Protein AF-A0A812QK75-F1 (afdb_monomer)

Foldseek 3Di:
DWDWDWDFDPDPPTDTDTDTDDPVRVVVVVVVVVVVVVCLVVDPCVVVCQLQDWADPVGHCVVDPRPDPPIDHWDKDWDDADPVLVVCVVVVQFAADDPLAPADQFCDFPRHQFGALDQAAALVQLVVADDQDQPFKAKEKEQDPVLVVVLLVQLCVVCVVPPNVQNVVKDWDCVAPRITMIIHRVVSVCVQQRNPDGPHDDPRLHSNDHGHNVSNNSSSSSRRPPVDVQRWHWYQQPNPHSNHSSRITTWGFHWDQDVPHNDIHTDIHTYGHHGDMDMD

pLDDT: mean 85.32, std 14.87, range [36.59, 98.62]

Mean predicted aligned error: 10.91 Å

Radius of gyration: 26.88 Å; Cα contacts (8 Å, |Δi|>4): 519; chains: 1; bounding box: 63×37×88 Å

InterPro domains:
  IPR005165 Anthrax toxin, edema factor, central [PF03497] (71-158)

Nearest PDB structures (foldseek):
  3zqo-assembly1_A  TM=4.431E-01  e=5.267E+00  Bacillus phage SF6
  3zqm-assembly1_H  TM=4.400E-01  e=6.685E+00  Bacillus phage SF6
  3zqn-assembly1_I  TM=4.423E-01  e=6.298E+00  Bacillus phage SF6
  3zqm-assembly1_C  TM=4.432E-01  e=7.994E+00  Bacillus phage SF6

Sequence (280 aa):
MRVIGIGRDPSPSSTSYPLVLDRDTFERLVELELKQRENYASDPRKALADFWSPGSIRGPGGIEAPKSTPQTHWFAVYRPTSRDALAKMLNQTAVGKGLNVKGKSAKRNRLSGFVPFLQIHDNSDKGKIEDSPANAFVTIYYDSKQNREIALQEMRDVANSRTGQLAKAISMDDSYPDAFGARVPEILMRIVYIDKQDIQFQAGWETGRHSEPAFMDMNLHAVRDETSNPRVVLYQYDATNPMNPHGLLIAYAEEWTAPHSSKVVRTVKPVVSDFDTFTV

Organism: NCBI:txid878477

Solvent-accessible surface area (backbone atoms only — not comparable to full-atom values): 15467 Å² total; per-residue (Å²): 122,79,50,79,47,83,54,82,64,96,55,100,75,73,75,74,53,78,47,81,38,54,48,69,59,46,52,50,50,54,50,47,51,51,50,48,50,56,50,43,76,71,37,80,61,40,62,57,52,53,32,42,24,62,13,30,95,88,39,29,32,58,79,37,78,88,76,54,84,65,76,34,78,53,53,80,48,67,56,95,54,58,69,55,20,51,51,31,41,75,69,66,68,25,38,62,46,55,91,72,57,73,47,67,50,20,71,28,63,84,48,34,18,28,20,43,42,67,25,55,58,50,72,78,41,68,80,64,40,76,81,70,55,94,86,36,45,36,41,41,29,20,80,38,64,65,46,36,51,56,46,48,48,58,38,38,54,55,21,54,75,75,48,58,67,56,43,71,60,50,43,80,37,72,84,28,89,81,35,32,29,34,36,33,45,35,57,45,52,42,44,60,40,53,70,71,39,83,60,67,74,53,94,65,61,43,34,78,64,90,53,43,36,70,42,27,41,43,37,51,52,28,33,51,35,80,84,42,83,63,30,37,27,37,32,45,68,34,89,87,44,60,70,44,41,82,28,28,22,34,16,34,49,39,76,48,66,43,89,98,47,93,52,74,46,52,48,76,34,40,24,19,52,39,78,52,74,44,80,101

Secondary structure (DSSP, 8-state):
--EEEE---SSSS----EEEE-HHHHHHHHHHHHHHHHHHHH-TTHHHHHHTSSBBTTB-TTTS-S-PSSPB---EEE----HHHHHHHHTTS-EE--TT--PPPP-SGGGTTB-BS----SGGGGGGSPPPPTT-EEEEEESSHHHHHHHHHHHHHHHHHH-THHHHT-EEEEEETTEEEEEEEHHHHIIIIIISS--SPPTT---SS---HHHHHHHHHHHH-TT-SSEEEEEE--SS-TT-GGGEEEEEEEEEEPTTS-PEEEEEEEEE----EEE-

Structure (mmCIF, N/CA/C/O backbone):
data_AF-A0A812QK75-F1
#
_entry.id   AF-A0A812QK75-F1
#
loop_
_atom_site.group_PDB
_atom_site.id
_atom_site.type_symbol
_atom_site.label_atom_id
_atom_site.label_alt_id
_atom_site.label_comp_id
_atom_site.label_asym_id
_atom_site.label_entity_id
_atom_site.label_seq_id
_atom_site.pdbx_PDB_ins_code
_atom_site.Cartn_x
_atom_site.Cartn_y
_atom_site.Cartn_z
_atom_site.occupancy
_atom_site.B_iso_or_equiv
_atom_site.auth_seq_id
_atom_site.auth_comp_id
_atom_site.auth_asym_id
_atom_site.auth_atom_id
_atom_site.pdbx_PDB_model_num
ATOM 1 N N . MET A 1 1 ? 27.805 3.737 -62.076 1.00 40.88 1 MET A N 1
ATOM 2 C CA . MET A 1 1 ? 28.879 4.114 -61.130 1.00 40.88 1 MET A CA 1
ATOM 3 C C . MET A 1 1 ? 28.893 3.049 -60.039 1.00 40.88 1 MET A C 1
ATOM 5 O O . MET A 1 1 ? 27.865 2.885 -59.402 1.00 40.88 1 MET A O 1
ATOM 9 N N . ARG A 1 2 ? 29.944 2.223 -59.933 1.00 36.59 2 ARG A N 1
ATOM 10 C CA . ARG A 1 2 ? 30.037 1.139 -58.930 1.00 36.59 2 ARG A CA 1
ATOM 11 C C . ARG A 1 2 ? 30.703 1.700 -57.673 1.00 36.59 2 ARG A C 1
ATOM 13 O O . ARG A 1 2 ? 31.758 2.316 -57.800 1.00 36.59 2 ARG A O 1
ATOM 20 N N . VAL A 1 3 ? 30.090 1.518 -56.506 1.00 46.78 3 VAL A N 1
ATOM 21 C CA . VAL A 1 3 ? 30.644 1.960 -55.217 1.00 46.78 3 VAL A CA 1
ATOM 22 C C . VAL A 1 3 ? 31.295 0.747 -54.555 1.00 46.78 3 VAL A C 1
ATOM 24 O O . VAL A 1 3 ? 30.665 -0.299 -54.433 1.00 46.78 3 VAL A O 1
ATOM 27 N N . ILE A 1 4 ? 32.576 0.855 -54.195 1.00 44.72 4 ILE A N 1
ATOM 28 C CA . ILE A 1 4 ? 33.354 -0.248 -53.612 1.00 44.72 4 ILE A CA 1
ATOM 29 C C . ILE A 1 4 ? 33.438 -0.026 -52.100 1.00 44.72 4 ILE A C 1
ATOM 31 O O . ILE A 1 4 ? 34.073 0.929 -51.656 1.00 44.72 4 ILE A O 1
ATOM 35 N N . GLY A 1 5 ? 32.800 -0.903 -51.322 1.00 53.41 5 GLY A N 1
ATOM 36 C CA . GLY A 1 5 ? 32.923 -0.956 -49.862 1.00 53.41 5 GLY A CA 1
ATOM 37 C C . GLY A 1 5 ? 33.845 -2.094 -49.418 1.00 53.41 5 GLY A C 1
ATOM 38 O O . GLY A 1 5 ? 33.898 -3.144 -50.061 1.00 53.41 5 GLY A O 1
ATOM 39 N N . ILE A 1 6 ? 34.578 -1.895 -48.318 1.00 45.53 6 ILE A N 1
ATOM 40 C CA . ILE A 1 6 ? 35.492 -2.898 -47.750 1.00 45.53 6 ILE A CA 1
ATOM 41 C C . ILE A 1 6 ? 34.791 -3.589 -46.574 1.00 45.53 6 ILE A C 1
ATOM 43 O O . ILE A 1 6 ? 34.590 -2.973 -45.530 1.00 45.53 6 ILE A O 1
ATOM 47 N N . GLY A 1 7 ? 34.428 -4.864 -46.733 1.00 47.00 7 GLY A N 1
ATOM 48 C CA . GLY A 1 7 ? 33.965 -5.712 -45.630 1.00 47.00 7 GLY A CA 1
ATOM 49 C C . GLY A 1 7 ? 35.142 -6.378 -44.910 1.00 47.00 7 GLY A C 1
ATOM 50 O O . GLY A 1 7 ? 36.121 -6.760 -45.554 1.00 47.00 7 GLY A O 1
ATOM 51 N N . ARG A 1 8 ? 35.064 -6.522 -43.580 1.00 42.69 8 ARG A N 1
ATOM 52 C CA . ARG A 1 8 ? 36.011 -7.326 -42.786 1.00 42.69 8 ARG A CA 1
ATOM 53 C C . ARG A 1 8 ? 35.308 -8.554 -42.221 1.00 42.69 8 ARG A C 1
ATOM 55 O O . ARG A 1 8 ? 34.272 -8.421 -41.580 1.00 42.69 8 ARG A O 1
ATOM 62 N N . ASP A 1 9 ? 35.910 -9.715 -42.442 1.00 39.88 9 ASP A N 1
ATOM 63 C CA . ASP A 1 9 ? 35.548 -10.979 -41.799 1.00 39.88 9 ASP A CA 1
ATOM 64 C C . ASP A 1 9 ? 36.221 -11.058 -40.405 1.00 39.88 9 ASP A C 1
ATOM 66 O O . ASP A 1 9 ? 37.358 -10.587 -40.280 1.00 39.88 9 ASP A O 1
ATOM 70 N N . PRO A 1 10 ? 35.592 -11.607 -39.342 1.00 44.28 10 PRO A N 1
ATOM 71 C CA . PRO A 1 10 ? 36.161 -11.609 -37.990 1.00 44.28 10 PRO A CA 1
ATOM 72 C C . PRO A 1 10 ? 37.208 -12.716 -37.748 1.00 44.28 10 PRO A C 1
ATOM 74 O O . PRO A 1 10 ? 37.621 -12.928 -36.608 1.00 44.28 10 PRO A O 1
ATOM 77 N N . SER A 1 11 ? 37.639 -13.444 -38.782 1.00 41.06 11 SER A N 1
ATOM 78 C CA . SER A 1 11 ? 38.618 -14.531 -38.672 1.00 41.06 11 SER A CA 1
ATOM 79 C C . SER A 1 11 ? 40.076 -14.015 -38.736 1.00 41.06 11 SER A C 1
ATOM 81 O O . SER A 1 11 ? 40.348 -12.997 -39.376 1.00 41.06 11 SER A O 1
ATOM 83 N N . PRO A 1 12 ? 41.056 -14.691 -38.092 1.00 45.50 12 PRO A N 1
ATOM 84 C CA . PRO A 1 12 ? 42.433 -14.192 -37.954 1.00 45.50 12 PRO A CA 1
ATOM 85 C C . PRO A 1 12 ? 43.277 -14.243 -39.246 1.00 45.50 12 PRO A C 1
ATOM 87 O O . PRO A 1 12 ? 44.478 -13.987 -39.211 1.00 45.50 12 PRO A O 1
ATOM 90 N N . SER A 1 13 ? 42.658 -14.516 -40.398 1.00 53.62 13 SER A N 1
ATOM 91 C CA . SER A 1 13 ? 43.253 -14.435 -41.736 1.00 53.62 13 SER A CA 1
ATOM 92 C C . SER A 1 13 ? 42.434 -13.473 -42.606 1.00 53.62 13 SER A C 1
ATOM 94 O O . SER A 1 13 ? 41.663 -13.889 -43.472 1.00 53.62 13 SER A O 1
ATOM 96 N N . SER A 1 14 ? 42.550 -12.172 -42.342 1.00 44.56 14 SER A N 1
ATOM 97 C CA . SER A 1 14 ? 41.707 -11.137 -42.949 1.00 44.56 14 SER A CA 1
ATOM 98 C C . SER A 1 14 ? 42.079 -10.857 -44.411 1.00 44.56 14 SER A C 1
ATOM 100 O O . SER A 1 14 ? 42.823 -9.934 -44.737 1.00 44.56 14 SER A O 1
ATOM 102 N N . THR A 1 15 ? 41.508 -11.641 -45.323 1.00 44.62 15 THR A N 1
ATOM 103 C CA . THR A 1 15 ? 41.508 -11.317 -46.754 1.00 44.62 15 THR A CA 1
ATOM 104 C C . THR A 1 15 ? 40.316 -10.401 -47.026 1.00 44.62 15 THR A C 1
ATOM 106 O O . THR A 1 15 ? 39.166 -10.821 -46.943 1.00 44.62 15 THR A O 1
ATOM 109 N N . SER A 1 16 ? 40.569 -9.119 -47.290 1.00 46.84 16 SER A N 1
ATOM 110 C CA . SER A 1 16 ? 39.519 -8.149 -47.618 1.00 46.84 16 SER A CA 1
ATOM 111 C C . SER A 1 16 ? 39.074 -8.322 -49.069 1.00 46.84 16 SER A C 1
ATOM 113 O O . SER A 1 16 ? 39.853 -8.052 -49.985 1.00 46.84 16 SER A O 1
ATOM 115 N N . TYR A 1 17 ? 37.825 -8.738 -49.281 1.00 48.31 17 TYR A N 1
ATOM 116 C CA . TYR A 1 17 ? 37.229 -8.817 -50.613 1.00 48.31 17 TYR A CA 1
ATOM 117 C C . TYR A 1 17 ? 36.401 -7.557 -50.903 1.00 48.31 17 TYR A C 1
ATOM 119 O O . TYR A 1 17 ? 35.640 -7.112 -50.038 1.00 48.31 17 TYR A O 1
ATOM 127 N N . PRO A 1 18 ? 36.526 -6.963 -52.103 1.00 51.19 18 PRO A N 1
ATOM 128 C CA . PRO A 1 18 ? 35.694 -5.838 -52.500 1.00 51.19 18 PRO A CA 1
ATOM 129 C C . PRO A 1 18 ? 34.249 -6.313 -52.672 1.00 51.19 18 PRO A C 1
ATOM 131 O O . PRO A 1 18 ? 33.947 -7.116 -53.557 1.00 51.19 18 PRO A O 1
ATOM 134 N N . LEU A 1 19 ? 33.349 -5.803 -51.832 1.00 54.59 19 LEU A N 1
ATOM 135 C CA . LEU A 1 19 ? 31.919 -6.016 -52.004 1.00 54.59 19 LEU A CA 1
ATOM 136 C C . LEU A 1 19 ? 31.448 -5.046 -53.096 1.00 54.59 19 LEU A C 1
ATOM 138 O O . LEU A 1 19 ? 31.430 -3.829 -52.896 1.00 54.59 19 LEU A O 1
ATOM 142 N N . VAL A 1 20 ? 31.135 -5.568 -54.282 1.00 65.56 20 VAL A N 1
ATOM 143 C CA . VAL A 1 20 ? 30.641 -4.752 -55.398 1.00 65.56 20 VAL A CA 1
ATOM 144 C C . VAL A 1 20 ? 29.127 -4.669 -55.293 1.00 65.56 20 VAL A C 1
ATOM 146 O O . VAL A 1 20 ? 28.417 -5.575 -55.722 1.00 65.56 20 VAL A O 1
ATOM 149 N N . LEU A 1 21 ? 28.644 -3.572 -54.721 1.00 66.94 21 LEU A N 1
ATOM 150 C CA . LEU A 1 21 ? 27.226 -3.238 -54.709 1.00 66.94 21 LEU A CA 1
ATOM 151 C C . LEU A 1 21 ? 26.927 -2.306 -55.883 1.00 66.94 21 LEU A C 1
ATOM 153 O O . LEU A 1 21 ? 27.727 -1.427 -56.230 1.00 66.94 21 LEU A O 1
ATOM 157 N N . ASP A 1 22 ? 25.773 -2.496 -56.519 1.00 78.94 22 ASP A N 1
ATOM 158 C CA . ASP A 1 22 ? 25.251 -1.447 -57.381 1.00 78.94 22 ASP A CA 1
ATOM 159 C C . ASP A 1 22 ? 24.876 -0.219 -56.538 1.00 78.94 22 ASP A C 1
ATOM 161 O O . ASP A 1 22 ? 24.681 -0.289 -55.320 1.00 78.94 22 ASP A O 1
ATOM 165 N N . ARG A 1 23 ? 24.865 0.940 -57.197 1.00 67.19 23 ARG A N 1
ATOM 166 C CA . ARG A 1 23 ? 24.651 2.229 -56.545 1.00 67.19 23 ARG A CA 1
ATOM 167 C C . ARG A 1 23 ? 23.318 2.272 -55.801 1.00 67.19 23 ARG A C 1
ATOM 169 O O . ARG A 1 23 ? 23.291 2.761 -54.681 1.00 67.19 23 ARG A O 1
ATOM 176 N N . ASP A 1 24 ? 22.265 1.716 -56.387 1.00 69.69 24 ASP A N 1
ATOM 177 C CA . ASP A 1 24 ? 20.916 1.759 -55.824 1.00 69.69 24 ASP A CA 1
ATOM 178 C C . ASP A 1 24 ? 20.825 0.904 -54.555 1.00 69.69 24 ASP A C 1
ATOM 180 O O . ASP A 1 24 ? 20.184 1.288 -53.582 1.00 69.69 24 ASP A O 1
ATOM 184 N N . THR A 1 25 ? 21.502 -0.242 -54.533 1.00 70.50 25 THR A N 1
ATOM 185 C CA . THR A 1 25 ? 21.588 -1.132 -53.374 1.00 70.50 25 THR A CA 1
ATOM 186 C C . THR A 1 25 ? 22.454 -0.518 -52.278 1.00 70.50 25 THR A C 1
ATOM 188 O O . THR A 1 25 ? 22.080 -0.572 -51.108 1.00 70.50 25 THR A O 1
ATOM 191 N N . PHE A 1 26 ? 23.579 0.110 -52.632 1.00 71.88 26 PHE A N 1
ATOM 192 C CA . PHE A 1 26 ? 24.418 0.841 -51.680 1.00 71.88 26 PHE A CA 1
ATOM 193 C C . PHE A 1 26 ? 23.670 2.030 -51.060 1.00 71.88 26 PHE A C 1
ATOM 195 O O . PHE A 1 26 ? 23.632 2.154 -49.839 1.00 71.88 26 PHE A O 1
ATOM 202 N N . GLU A 1 27 ? 23.031 2.869 -51.878 1.00 66.62 27 GLU A N 1
ATOM 203 C CA . GLU A 1 27 ? 22.263 4.029 -51.414 1.00 66.62 27 GLU A CA 1
ATOM 204 C C . GLU A 1 27 ? 21.078 3.594 -50.543 1.00 66.62 27 GLU A C 1
ATOM 206 O O . GLU A 1 27 ? 20.875 4.172 -49.480 1.00 66.62 27 GLU A O 1
ATOM 211 N N . ARG A 1 28 ? 20.369 2.509 -50.892 1.00 68.19 28 ARG A N 1
ATOM 212 C CA . ARG A 1 28 ? 19.313 1.944 -50.032 1.00 68.19 28 ARG A CA 1
ATOM 213 C C . ARG A 1 28 ? 19.843 1.416 -48.703 1.00 68.19 28 ARG A C 1
ATOM 215 O O . ARG A 1 28 ? 19.180 1.614 -47.693 1.00 68.19 28 ARG A O 1
ATOM 222 N N . LEU A 1 29 ? 20.994 0.742 -48.682 1.00 69.00 29 LEU A N 1
ATOM 223 C CA . LEU A 1 29 ? 21.590 0.224 -47.445 1.00 69.00 29 LEU A CA 1
ATOM 224 C C . LEU A 1 29 ? 22.063 1.356 -46.529 1.00 69.00 29 LEU A C 1
ATOM 226 O O . LEU A 1 29 ? 21.776 1.327 -45.337 1.00 69.00 29 LEU A O 1
ATOM 230 N N . VAL A 1 30 ? 22.726 2.370 -47.088 1.00 70.25 30 VAL A N 1
ATOM 231 C CA . VAL A 1 30 ? 23.183 3.549 -46.339 1.00 70.25 30 VAL A CA 1
ATOM 232 C C . VAL A 1 30 ? 21.998 4.381 -45.850 1.00 70.25 30 VAL A C 1
ATOM 234 O O . VAL A 1 30 ? 21.983 4.787 -44.691 1.00 70.25 30 VAL A O 1
ATOM 237 N N . GLU A 1 31 ? 20.973 4.594 -46.680 1.00 70.25 31 GLU A N 1
ATOM 238 C CA . GLU A 1 31 ? 19.735 5.250 -46.247 1.00 70.25 31 GLU A CA 1
ATOM 239 C C . GLU A 1 31 ? 19.014 4.457 -45.161 1.00 70.25 31 GLU A C 1
ATOM 241 O O . GLU A 1 31 ? 18.477 5.057 -44.234 1.00 70.25 31 GLU A O 1
ATOM 246 N N . LEU A 1 32 ? 18.976 3.126 -45.261 1.00 68.62 32 LEU A N 1
ATOM 247 C CA . LEU A 1 32 ? 18.372 2.273 -44.243 1.00 68.62 32 LEU A CA 1
ATOM 248 C C . LEU A 1 32 ? 19.151 2.377 -42.931 1.00 68.62 32 LEU A C 1
ATOM 250 O O . LEU A 1 32 ? 18.528 2.498 -41.886 1.00 68.62 32 LEU A O 1
ATOM 254 N N . GLU A 1 33 ? 20.483 2.373 -42.973 1.00 72.38 33 GLU A N 1
ATOM 255 C CA . GLU A 1 33 ? 21.326 2.499 -41.783 1.00 72.38 33 GLU A CA 1
ATOM 256 C C . GLU A 1 33 ? 21.188 3.886 -41.135 1.00 72.38 33 GLU A C 1
ATOM 258 O O . GLU A 1 33 ? 21.049 3.992 -39.917 1.00 72.38 33 GLU A O 1
ATOM 263 N N . LEU A 1 34 ? 21.146 4.955 -41.938 1.00 70.25 34 LEU A N 1
ATOM 264 C CA . LEU A 1 34 ? 20.879 6.316 -41.467 1.00 70.25 34 LEU A CA 1
ATOM 265 C C . LEU A 1 34 ? 19.479 6.428 -40.856 1.00 70.25 34 LEU A C 1
ATOM 267 O O . LEU A 1 34 ? 19.359 6.858 -39.713 1.00 70.25 34 LEU A O 1
ATOM 271 N N . LYS A 1 35 ? 18.439 5.944 -41.548 1.00 65.12 35 LYS A N 1
ATOM 272 C CA . LYS A 1 35 ? 17.058 5.911 -41.035 1.00 65.12 35 LYS A CA 1
ATOM 273 C C . LYS A 1 35 ? 16.934 5.034 -39.792 1.00 65.12 35 LYS A C 1
ATOM 275 O O . LYS A 1 35 ? 16.176 5.364 -38.891 1.00 65.12 35 LYS A O 1
ATOM 280 N N . GLN A 1 36 ? 17.672 3.929 -39.703 1.00 67.69 36 GLN A N 1
ATOM 281 C CA . GLN A 1 36 ? 17.726 3.091 -38.505 1.00 67.69 36 GLN A CA 1
ATOM 282 C C . GLN A 1 36 ? 18.397 3.820 -37.347 1.00 67.69 36 GLN A C 1
ATOM 284 O O . GLN A 1 36 ? 17.895 3.724 -36.236 1.00 67.69 36 GLN A O 1
ATOM 289 N N . ARG A 1 37 ? 19.477 4.575 -37.580 1.00 67.19 37 ARG A N 1
ATOM 290 C CA . ARG A 1 37 ? 20.129 5.394 -36.544 1.00 67.19 37 ARG A CA 1
ATOM 291 C C . ARG A 1 37 ? 19.256 6.560 -36.093 1.00 67.19 37 ARG A C 1
ATOM 293 O O . ARG A 1 37 ? 19.180 6.810 -34.895 1.00 67.19 37 ARG A O 1
ATOM 300 N N . GLU A 1 38 ? 18.580 7.236 -37.017 1.00 67.38 38 GLU A N 1
ATOM 301 C CA . GLU A 1 38 ? 17.606 8.294 -36.717 1.00 67.38 38 GLU A CA 1
ATOM 302 C C . GLU A 1 38 ? 16.423 7.735 -35.918 1.00 67.38 38 GLU A C 1
ATOM 304 O O . GLU A 1 38 ? 16.104 8.246 -34.843 1.00 67.38 38 GLU A O 1
ATOM 309 N N . ASN A 1 39 ? 15.843 6.620 -36.375 1.00 61.94 39 ASN A N 1
ATOM 310 C CA . ASN A 1 39 ? 14.776 5.925 -35.659 1.00 61.94 39 ASN A CA 1
ATOM 311 C C . ASN A 1 39 ? 15.250 5.469 -34.278 1.00 61.94 39 ASN A C 1
ATOM 313 O O . ASN A 1 39 ? 14.555 5.714 -33.297 1.00 61.94 39 ASN A O 1
ATOM 317 N N . TYR A 1 40 ? 16.444 4.877 -34.178 1.00 64.19 40 TYR A N 1
ATOM 318 C CA . TYR A 1 40 ? 17.031 4.432 -32.916 1.00 64.19 40 TYR A CA 1
ATOM 319 C C . TYR A 1 40 ? 17.242 5.605 -31.956 1.00 64.19 40 TYR A C 1
ATOM 321 O O . TYR A 1 40 ? 16.878 5.502 -30.792 1.00 64.19 40 TYR A O 1
ATOM 329 N N . ALA A 1 41 ? 17.746 6.748 -32.431 1.00 64.94 41 ALA A N 1
ATOM 330 C CA . ALA A 1 41 ? 17.931 7.948 -31.613 1.00 64.94 41 ALA A CA 1
ATOM 331 C C . ALA A 1 41 ? 16.615 8.493 -31.026 1.00 64.94 41 ALA A C 1
ATOM 333 O O . ALA A 1 41 ? 16.635 9.090 -29.951 1.00 64.94 41 ALA A O 1
ATOM 334 N N . SER A 1 42 ? 15.490 8.262 -31.707 1.00 65.62 42 SER A N 1
ATOM 335 C CA . SER A 1 42 ? 14.146 8.646 -31.254 1.00 65.62 42 SER A CA 1
ATOM 336 C C . SER A 1 42 ? 13.387 7.547 -30.494 1.00 65.62 42 SER A C 1
ATOM 338 O O . SER A 1 42 ? 12.308 7.802 -29.959 1.00 65.62 42 SER A O 1
ATOM 340 N N . ASP A 1 43 ? 13.922 6.324 -30.442 1.00 69.06 43 ASP A N 1
ATOM 341 C CA . ASP A 1 43 ? 13.235 5.170 -29.868 1.00 69.06 43 ASP A CA 1
ATOM 342 C C . ASP A 1 43 ? 13.381 5.156 -28.336 1.00 69.06 43 ASP A C 1
ATOM 344 O O . ASP A 1 43 ? 14.501 5.062 -27.831 1.00 69.06 43 ASP A O 1
ATOM 348 N N . PRO A 1 44 ? 12.289 5.167 -27.551 1.00 63.91 44 PRO A N 1
ATOM 349 C CA . PRO A 1 44 ? 12.377 5.073 -26.092 1.00 63.91 44 PRO A CA 1
ATOM 350 C C . PRO A 1 44 ? 13.041 3.771 -25.605 1.00 63.91 44 PRO A C 1
ATOM 352 O O . PRO A 1 44 ? 13.582 3.728 -24.500 1.00 63.91 44 PRO A O 1
ATOM 355 N N . ARG A 1 45 ? 13.065 2.712 -26.428 1.00 69.25 45 ARG A N 1
ATOM 356 C CA . ARG A 1 45 ? 13.771 1.453 -26.138 1.00 69.25 45 ARG A CA 1
ATOM 357 C C . ARG A 1 45 ? 15.289 1.597 -26.215 1.00 69.25 45 ARG A C 1
ATOM 359 O O . ARG A 1 45 ? 15.983 0.747 -25.665 1.00 69.25 45 ARG A O 1
ATOM 366 N N . LYS A 1 46 ? 15.809 2.669 -26.826 1.00 76.06 46 LYS A N 1
ATOM 367 C CA . LYS A 1 46 ? 17.246 2.969 -26.862 1.00 76.06 46 LYS A CA 1
ATOM 368 C C . LYS A 1 46 ? 17.836 3.056 -25.462 1.00 76.06 46 LYS A C 1
ATOM 370 O O . LYS A 1 46 ? 18.902 2.512 -25.240 1.00 76.06 46 LYS A O 1
ATOM 375 N N . ALA A 1 47 ? 17.135 3.662 -24.502 1.00 73.69 47 ALA A N 1
ATOM 376 C CA . ALA A 1 47 ? 17.631 3.746 -23.128 1.00 73.69 47 ALA A CA 1
ATOM 377 C C . ALA A 1 47 ? 17.847 2.355 -22.502 1.00 73.69 47 ALA A C 1
ATOM 379 O O . ALA A 1 47 ? 18.850 2.129 -21.832 1.00 73.69 47 ALA A O 1
ATOM 380 N N . LEU A 1 48 ? 16.940 1.408 -22.769 1.00 77.12 48 LEU A N 1
ATOM 381 C CA . LEU A 1 48 ? 17.081 0.020 -22.324 1.00 77.12 48 LEU A CA 1
ATOM 382 C C . LEU A 1 48 ? 18.201 -0.699 -23.082 1.00 77.12 48 LEU A C 1
ATOM 384 O O . LEU A 1 48 ? 19.021 -1.369 -22.465 1.00 77.12 48 LEU A O 1
ATOM 388 N N . ALA A 1 49 ? 18.258 -0.552 -24.406 1.00 79.06 49 ALA A N 1
ATOM 389 C CA . ALA A 1 49 ? 19.285 -1.179 -25.234 1.00 79.06 49 ALA A CA 1
ATOM 390 C C . ALA A 1 49 ? 20.698 -0.666 -24.903 1.00 79.06 49 ALA A C 1
ATOM 392 O O . ALA A 1 49 ? 21.634 -1.455 -24.814 1.00 79.06 49 ALA A O 1
ATOM 393 N N . ASP A 1 50 ? 20.843 0.634 -24.647 1.00 81.75 50 ASP A N 1
ATOM 394 C CA . ASP A 1 50 ? 22.093 1.251 -24.214 1.00 81.75 50 ASP A CA 1
ATOM 395 C C . ASP A 1 50 ? 22.467 0.798 -22.795 1.00 81.75 50 ASP A C 1
ATOM 397 O O . ASP A 1 50 ? 23.638 0.520 -22.531 1.00 81.75 50 ASP A O 1
ATOM 401 N N . PHE A 1 51 ? 21.489 0.662 -21.890 1.00 84.31 51 PHE A N 1
ATOM 402 C CA . PHE A 1 51 ? 21.732 0.130 -20.548 1.00 84.31 51 PHE A CA 1
ATOM 403 C C . PHE A 1 51 ? 22.252 -1.312 -20.596 1.00 84.31 51 PHE A C 1
ATOM 405 O O . PHE A 1 51 ? 23.212 -1.634 -19.901 1.00 84.31 51 PHE A O 1
ATOM 412 N N . TRP A 1 52 ? 21.670 -2.156 -21.455 1.00 85.75 52 TRP A N 1
ATOM 413 C CA . TRP A 1 52 ? 22.077 -3.551 -21.675 1.00 85.75 52 TRP A CA 1
ATOM 414 C C . TRP A 1 52 ? 23.188 -3.720 -22.722 1.00 85.75 52 TRP A C 1
ATOM 416 O O . TRP A 1 52 ? 23.432 -4.830 -23.196 1.00 85.75 52 TRP A O 1
ATOM 426 N N . SER A 1 53 ? 23.873 -2.635 -23.092 1.00 86.06 53 SER A N 1
ATOM 427 C CA . SER A 1 53 ? 24.989 -2.689 -24.035 1.00 86.06 53 SER A CA 1
ATOM 428 C C . SER A 1 53 ? 26.133 -3.574 -23.512 1.00 86.06 53 SER A C 1
ATOM 430 O O . SER A 1 53 ? 26.217 -3.838 -22.306 1.00 86.06 53 SER A O 1
ATOM 432 N N . PRO A 1 54 ? 27.024 -4.066 -24.397 1.00 88.50 54 PRO A N 1
ATOM 433 C CA . PRO A 1 54 ? 28.144 -4.900 -23.984 1.00 88.50 54 PRO A CA 1
ATOM 434 C C . PRO A 1 54 ? 28.954 -4.264 -22.848 1.00 88.50 54 PRO A C 1
ATOM 436 O O . PRO A 1 54 ? 29.368 -3.108 -22.940 1.00 88.50 54 PRO A O 1
ATOM 439 N N . GLY A 1 55 ? 29.177 -5.038 -21.791 1.00 87.00 55 GLY A N 1
ATOM 440 C CA . GLY A 1 55 ? 29.820 -4.594 -20.559 1.00 87.00 55 GLY A CA 1
ATOM 441 C C . GLY A 1 55 ? 30.944 -5.536 -20.148 1.00 87.00 55 GLY A C 1
ATOM 442 O O . GLY A 1 55 ? 31.723 -5.991 -20.986 1.00 87.00 55 GLY A O 1
ATOM 443 N N . SER A 1 56 ? 31.015 -5.866 -18.862 1.00 85.31 56 SER A N 1
ATOM 444 C CA . SER A 1 56 ? 32.049 -6.720 -18.270 1.00 85.31 56 SER A CA 1
ATOM 445 C C . SER A 1 56 ? 31.454 -7.847 -17.425 1.00 85.31 56 SER A C 1
ATOM 447 O O . SER A 1 56 ? 30.245 -7.919 -17.231 1.00 85.31 56 SER A O 1
ATOM 449 N N . ILE A 1 57 ? 32.304 -8.709 -16.862 1.00 82.38 57 ILE A N 1
ATOM 450 C CA . ILE A 1 57 ? 31.889 -9.765 -15.919 1.00 82.38 57 ILE A CA 1
ATOM 451 C C . ILE A 1 57 ? 31.072 -9.252 -14.716 1.00 82.38 57 ILE A C 1
ATOM 453 O O . ILE A 1 57 ? 30.479 -10.050 -13.999 1.00 82.38 57 ILE A O 1
ATOM 457 N N . ARG A 1 58 ? 31.073 -7.941 -14.458 1.00 79.88 58 ARG A N 1
ATOM 458 C CA . ARG A 1 58 ? 30.348 -7.307 -13.352 1.00 79.88 58 ARG A CA 1
ATOM 459 C C . ARG A 1 58 ? 28.991 -6.728 -13.759 1.00 79.88 58 ARG A C 1
ATOM 461 O O . ARG A 1 58 ? 28.202 -6.411 -12.874 1.00 79.88 58 ARG A O 1
ATOM 468 N N . GLY A 1 59 ? 28.706 -6.583 -15.054 1.00 81.69 59 GLY A N 1
ATOM 469 C CA . GLY A 1 59 ? 27.429 -6.045 -15.521 1.00 81.69 59 GLY A CA 1
ATOM 470 C C . GLY A 1 59 ? 27.460 -5.483 -16.945 1.00 81.69 59 GLY A C 1
ATOM 471 O O . GLY A 1 59 ? 28.529 -5.374 -17.551 1.00 81.69 59 GLY A O 1
ATOM 472 N N . PRO A 1 60 ? 26.289 -5.102 -17.483 1.00 86.88 60 PRO A N 1
ATOM 473 C CA . PRO A 1 60 ? 26.176 -4.446 -18.781 1.00 86.88 60 PRO A CA 1
ATOM 474 C C . PRO A 1 60 ? 26.727 -3.008 -18.746 1.00 86.88 60 PRO A C 1
ATOM 476 O O . PRO A 1 60 ? 26.957 -2.433 -17.678 1.00 86.88 60 PRO A O 1
ATOM 479 N N . GLY A 1 61 ? 26.902 -2.399 -19.921 1.00 82.94 61 GLY A N 1
ATOM 480 C CA . GLY A 1 61 ? 27.513 -1.072 -20.076 1.00 82.94 61 GLY A CA 1
ATOM 481 C C . GLY A 1 61 ? 26.768 0.083 -19.389 1.00 82.94 61 GLY A C 1
ATOM 482 O O . GLY A 1 61 ? 27.365 1.118 -19.110 1.00 82.94 61 GLY A O 1
ATOM 483 N N . GLY A 1 62 ? 25.482 -0.077 -19.063 1.00 80.56 62 GLY A N 1
ATOM 484 C CA . GLY A 1 62 ? 24.723 0.894 -18.267 1.00 80.56 62 GLY A CA 1
ATOM 485 C C . GLY A 1 62 ? 25.067 0.910 -16.774 1.00 80.56 62 GLY A C 1
ATOM 486 O O . GLY A 1 62 ? 24.756 1.888 -16.097 1.00 80.56 62 GLY A O 1
ATOM 487 N N . ILE A 1 63 ? 25.697 -0.152 -16.259 1.00 77.38 63 ILE A N 1
ATOM 488 C CA . ILE A 1 63 ? 26.142 -0.260 -14.859 1.00 77.38 63 ILE A CA 1
ATOM 489 C C . ILE A 1 63 ? 27.631 0.087 -14.734 1.00 77.38 63 ILE A C 1
ATOM 491 O O . ILE A 1 63 ? 28.035 0.718 -13.757 1.00 77.38 63 ILE A O 1
ATOM 495 N N . GLU A 1 64 ? 28.450 -0.281 -15.725 1.00 68.69 64 GLU A N 1
ATOM 496 C CA . GLU A 1 64 ? 29.896 -0.044 -15.713 1.00 68.69 64 GLU A CA 1
ATOM 497 C C . GLU A 1 64 ? 30.405 0.709 -16.946 1.00 68.69 64 GLU A C 1
ATOM 499 O O . GLU A 1 64 ? 30.012 0.439 -18.076 1.00 68.69 64 GLU A O 1
ATOM 504 N N . ALA A 1 65 ? 31.386 1.596 -16.748 1.00 59.59 65 ALA A N 1
ATOM 505 C CA . ALA A 1 65 ? 32.118 2.199 -17.859 1.00 59.59 65 ALA A CA 1
ATOM 506 C C . ALA A 1 65 ? 32.924 1.125 -18.638 1.00 59.59 65 ALA A C 1
ATOM 508 O O . ALA A 1 65 ? 33.518 0.243 -18.016 1.00 59.59 65 ALA A O 1
ATOM 509 N N . PRO A 1 66 ? 33.030 1.219 -19.980 1.00 55.66 66 PRO A N 1
ATOM 510 C CA . PRO A 1 66 ? 33.397 0.116 -20.886 1.00 55.66 66 PRO A CA 1
ATOM 511 C C . PRO A 1 66 ? 34.905 -0.214 -20.924 1.00 55.66 66 PRO A C 1
ATOM 513 O O . PRO A 1 66 ? 35.510 -0.274 -21.993 1.00 55.66 66 PRO A O 1
ATOM 516 N N . LYS A 1 67 ? 35.564 -0.365 -19.769 1.00 58.66 67 LYS A N 1
ATOM 517 C CA . LYS A 1 67 ? 37.036 -0.428 -19.689 1.00 58.66 67 LYS A CA 1
ATOM 518 C C . LYS A 1 67 ? 37.634 -1.740 -19.183 1.00 58.66 67 LYS A C 1
ATOM 520 O O . LYS A 1 67 ? 38.857 -1.842 -19.159 1.00 58.66 67 LYS A O 1
ATOM 525 N N . SER A 1 68 ? 36.843 -2.741 -18.807 1.00 59.62 68 SER A N 1
ATOM 526 C CA . SER A 1 68 ? 37.376 -4.042 -18.384 1.00 59.62 68 SER A CA 1
ATOM 527 C C . SER A 1 68 ? 37.270 -5.077 -19.504 1.00 59.62 68 SER A C 1
ATOM 529 O O . SER A 1 68 ? 36.193 -5.430 -19.973 1.00 59.62 68 SER A O 1
ATOM 531 N N . THR A 1 69 ? 38.423 -5.581 -19.939 1.00 68.25 69 THR A N 1
ATOM 532 C CA . THR A 1 69 ? 38.521 -6.844 -20.671 1.00 68.25 69 THR A CA 1
ATOM 533 C C . THR A 1 69 ? 38.361 -8.008 -19.680 1.00 68.25 69 THR A C 1
ATOM 535 O O . THR A 1 69 ? 38.873 -7.910 -18.562 1.00 68.25 69 THR A O 1
ATOM 538 N N . PRO A 1 70 ? 37.700 -9.126 -20.039 1.00 75.81 70 PRO A N 1
ATOM 539 C CA . PRO A 1 70 ? 36.986 -9.418 -21.286 1.00 75.81 70 PRO A CA 1
ATOM 540 C C . PRO A 1 70 ? 35.582 -8.789 -21.354 1.00 75.81 70 PRO A C 1
ATOM 542 O O . PRO A 1 70 ? 34.878 -8.681 -20.350 1.00 75.81 70 PRO A O 1
ATOM 545 N N . GLN A 1 71 ? 35.178 -8.416 -22.572 1.00 84.62 71 GLN A N 1
ATOM 546 C CA . GLN A 1 71 ? 33.849 -7.881 -22.869 1.00 84.62 71 GLN A CA 1
ATOM 547 C C . GLN A 1 71 ? 32.788 -8.981 -22.747 1.00 84.62 71 GLN A C 1
ATOM 549 O O . GLN A 1 71 ? 32.992 -10.106 -23.203 1.00 84.62 71 GLN A O 1
ATOM 554 N N . THR A 1 72 ? 31.648 -8.645 -22.156 1.00 85.12 72 THR A N 1
ATOM 555 C CA . THR A 1 72 ? 30.487 -9.536 -22.037 1.00 85.12 72 THR A CA 1
ATOM 556 C C . THR A 1 72 ? 29.301 -8.967 -22.807 1.00 85.12 72 THR A C 1
ATOM 558 O O . THR A 1 72 ? 29.144 -7.749 -22.921 1.00 85.12 72 THR A O 1
ATOM 561 N N . HIS A 1 73 ? 28.465 -9.852 -23.343 1.00 86.31 73 HIS A N 1
ATOM 562 C CA . HIS A 1 73 ? 27.216 -9.495 -24.007 1.00 86.31 73 HIS A CA 1
ATOM 563 C C . HIS A 1 73 ? 26.051 -9.867 -23.104 1.00 86.31 73 HIS A C 1
ATOM 565 O O . HIS A 1 73 ? 26.065 -10.929 -22.489 1.00 86.31 73 HIS A O 1
ATOM 571 N N . TRP A 1 74 ? 25.052 -8.996 -23.056 1.00 84.25 74 TRP A N 1
ATOM 572 C CA . TRP A 1 74 ? 23.897 -9.147 -22.188 1.00 84.25 74 TRP A CA 1
ATOM 573 C C . TRP A 1 74 ? 22.638 -9.136 -23.036 1.00 84.25 74 TRP A C 1
ATOM 575 O O . TRP A 1 74 ? 22.534 -8.385 -24.007 1.00 84.25 74 TRP A O 1
ATOM 585 N N . PHE A 1 75 ? 21.666 -9.951 -22.653 1.00 80.50 75 PHE A N 1
ATOM 586 C CA . PHE A 1 75 ? 20.300 -9.794 -23.117 1.00 80.50 75 PHE A CA 1
ATOM 587 C C . PHE A 1 75 ? 19.368 -9.790 -21.911 1.00 80.50 75 PHE A C 1
ATOM 589 O O . PHE A 1 75 ? 19.604 -10.459 -20.906 1.00 80.50 75 PHE A O 1
ATOM 596 N N . ALA A 1 76 ? 18.317 -8.985 -22.004 1.00 80.25 76 ALA A N 1
ATOM 597 C CA . ALA A 1 76 ? 17.347 -8.821 -20.938 1.00 80.25 76 ALA A CA 1
ATOM 598 C C . ALA A 1 76 ? 16.016 -9.436 -21.357 1.00 80.25 76 ALA A C 1
ATOM 600 O O . ALA A 1 76 ? 15.499 -9.158 -22.443 1.00 80.25 76 ALA A O 1
ATOM 601 N N . VAL A 1 77 ? 15.451 -10.258 -20.477 1.00 81.00 77 VAL A N 1
ATOM 602 C CA . VAL A 1 77 ? 14.117 -10.831 -20.647 1.00 81.00 77 VAL A CA 1
ATOM 603 C C . VAL A 1 77 ? 13.198 -10.226 -19.602 1.00 81.00 77 VAL A C 1
ATOM 605 O O . VAL A 1 77 ? 13.483 -10.266 -18.409 1.00 81.00 77 VAL A O 1
ATOM 608 N N . TYR A 1 78 ? 12.070 -9.690 -20.049 1.00 81.38 78 TYR A N 1
ATOM 609 C CA . TYR A 1 78 ? 11.080 -9.073 -19.176 1.00 81.38 78 TYR A CA 1
ATOM 610 C C . TYR A 1 78 ? 9.861 -9.977 -19.040 1.00 81.38 78 TYR A C 1
ATOM 612 O O . TYR A 1 78 ? 9.375 -10.529 -20.034 1.00 81.38 78 TYR A O 1
ATOM 620 N N . ARG A 1 79 ? 9.338 -10.125 -17.818 1.00 82.25 79 ARG A N 1
ATOM 621 C CA . ARG A 1 79 ? 8.055 -10.816 -17.629 1.00 82.25 79 ARG A CA 1
ATOM 622 C C . ARG A 1 79 ? 6.904 -9.979 -18.192 1.00 82.25 79 ARG A C 1
ATOM 624 O O . ARG A 1 79 ? 6.983 -8.752 -18.203 1.00 82.25 79 ARG A O 1
ATOM 631 N N . PRO A 1 80 ? 5.802 -10.616 -18.623 1.00 84.62 80 PRO A N 1
ATOM 632 C CA . PRO A 1 80 ? 4.596 -9.883 -18.973 1.00 84.62 80 PRO A CA 1
ATOM 633 C C . PRO A 1 80 ? 4.071 -9.074 -17.779 1.00 84.62 80 PRO A C 1
ATOM 635 O O . PRO A 1 80 ? 3.703 -9.641 -16.749 1.00 84.62 80 PRO A O 1
ATOM 638 N N . THR A 1 81 ? 3.967 -7.758 -17.955 1.00 87.12 81 THR A N 1
ATOM 639 C CA . THR A 1 81 ? 3.368 -6.831 -16.984 1.00 87.12 81 THR A CA 1
ATOM 640 C C . THR A 1 81 ? 2.102 -6.224 -17.579 1.00 87.12 81 THR A C 1
ATOM 642 O O . THR A 1 81 ? 2.036 -5.912 -18.769 1.00 87.12 81 THR A O 1
ATOM 645 N N . SER A 1 82 ? 1.057 -6.075 -16.763 1.00 89.38 82 SER A N 1
ATOM 646 C CA . SER A 1 82 ? -0.218 -5.521 -17.235 1.00 89.38 82 SER A CA 1
ATOM 647 C C . SER A 1 82 ? -0.063 -4.078 -17.730 1.00 89.38 82 SER A C 1
ATOM 649 O O . SER A 1 82 ? 0.688 -3.295 -17.144 1.00 89.38 82 SER A O 1
ATOM 651 N N . ARG A 1 83 ? -0.839 -3.702 -18.755 1.00 90.25 83 ARG A N 1
ATOM 652 C CA . ARG A 1 83 ? -0.879 -2.325 -19.278 1.00 90.25 83 ARG A CA 1
ATOM 653 C C . ARG A 1 83 ? -1.231 -1.306 -18.194 1.00 90.25 83 ARG A C 1
ATOM 655 O O . ARG A 1 83 ? -0.641 -0.234 -18.168 1.00 90.25 83 ARG A O 1
ATOM 662 N N . ASP A 1 84 ? -2.131 -1.663 -17.280 1.00 92.81 84 ASP A N 1
ATOM 663 C CA . ASP A 1 84 ? -2.558 -0.779 -16.194 1.00 92.81 84 ASP A CA 1
ATOM 664 C C . ASP A 1 84 ? -1.448 -0.533 -15.170 1.00 92.81 84 ASP A C 1
ATOM 666 O O . ASP A 1 84 ? -1.296 0.593 -14.703 1.00 92.81 84 ASP A O 1
ATOM 670 N N . ALA A 1 85 ? -0.654 -1.557 -14.836 1.00 92.56 85 ALA A N 1
ATOM 671 C CA . ALA A 1 85 ? 0.518 -1.391 -13.976 1.00 92.56 85 ALA A CA 1
ATOM 672 C C . ALA A 1 85 ? 1.582 -0.514 -14.655 1.00 92.56 85 ALA A C 1
ATOM 674 O O . ALA A 1 85 ? 2.077 0.425 -14.037 1.00 92.56 85 ALA A O 1
ATOM 675 N N . LEU A 1 86 ? 1.871 -0.761 -15.941 1.00 89.62 86 LEU A N 1
ATOM 676 C CA . LEU A 1 86 ? 2.805 0.060 -16.720 1.00 89.62 86 LEU A CA 1
ATOM 677 C C . LEU A 1 86 ? 2.356 1.524 -16.775 1.00 89.62 86 LEU A C 1
ATOM 679 O O . LEU A 1 86 ? 3.148 2.412 -16.482 1.00 89.62 86 LEU A O 1
ATOM 683 N N . ALA A 1 87 ? 1.083 1.784 -17.081 1.00 89.88 87 ALA A N 1
ATOM 684 C CA . ALA A 1 87 ? 0.539 3.139 -17.120 1.00 89.88 87 ALA A CA 1
ATOM 685 C C . ALA A 1 87 ? 0.660 3.848 -15.762 1.00 89.88 87 ALA A C 1
ATOM 687 O O . ALA A 1 87 ? 1.044 5.013 -15.709 1.00 89.88 87 ALA A O 1
ATOM 688 N N . LYS A 1 88 ? 0.390 3.144 -14.656 1.00 93.25 88 LYS A N 1
ATOM 689 C CA . LYS A 1 88 ? 0.519 3.701 -13.301 1.00 93.25 88 LYS A CA 1
ATOM 690 C C . LYS A 1 88 ? 1.965 4.027 -12.923 1.00 93.25 88 LYS A C 1
ATOM 692 O O . LYS A 1 88 ? 2.191 5.048 -12.276 1.00 93.25 88 LYS A O 1
ATOM 697 N N . MET A 1 89 ? 2.926 3.196 -13.330 1.00 90.31 89 MET A N 1
ATOM 698 C CA . MET A 1 89 ? 4.352 3.472 -13.122 1.00 90.31 89 MET A CA 1
ATOM 699 C C . MET A 1 89 ? 4.828 4.647 -13.983 1.00 90.31 89 MET A C 1
ATOM 701 O O . MET A 1 89 ? 5.476 5.554 -13.468 1.00 90.31 89 MET A O 1
ATOM 705 N N . LEU A 1 90 ? 4.447 4.688 -15.266 1.00 86.62 90 LEU A N 1
ATOM 706 C CA . LEU A 1 90 ? 4.800 5.782 -16.182 1.00 86.62 90 LEU A CA 1
AT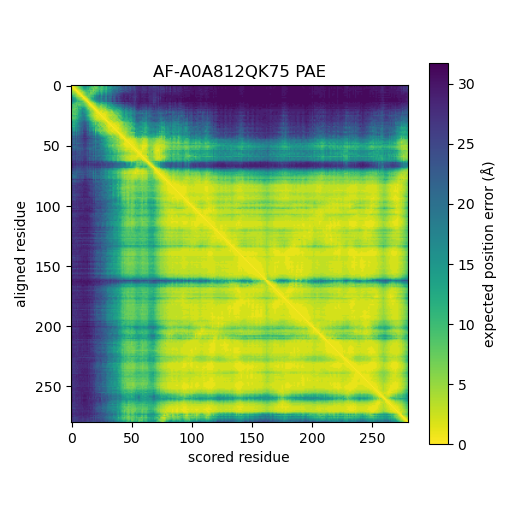OM 707 C C . LEU A 1 90 ? 4.222 7.131 -15.731 1.00 86.62 90 LEU A C 1
ATOM 709 O O . LEU A 1 90 ? 4.908 8.146 -15.801 1.00 86.62 90 LEU A O 1
ATOM 713 N N . ASN A 1 91 ? 2.995 7.131 -15.204 1.00 88.50 91 ASN A N 1
ATOM 714 C CA . ASN A 1 91 ? 2.351 8.323 -14.644 1.00 88.50 91 ASN A CA 1
ATOM 715 C C . ASN A 1 91 ? 2.817 8.648 -13.215 1.00 88.50 91 ASN A C 1
ATOM 717 O O . ASN A 1 91 ? 2.319 9.595 -12.613 1.00 88.50 91 ASN A O 1
ATOM 721 N N . GLN A 1 92 ? 3.735 7.855 -12.651 1.00 89.19 92 GLN A N 1
ATOM 722 C CA . GLN A 1 92 ? 4.269 7.998 -11.294 1.00 89.19 92 GLN A CA 1
ATOM 723 C C . GLN A 1 92 ? 3.220 7.955 -10.172 1.00 89.19 92 GLN A C 1
ATOM 725 O O . GLN A 1 92 ? 3.511 8.367 -9.045 1.00 89.19 92 GLN A O 1
ATOM 730 N N . THR A 1 93 ? 2.032 7.414 -10.453 1.00 92.62 93 THR A N 1
ATOM 731 C CA . THR A 1 93 ? 0.944 7.222 -9.480 1.00 92.62 93 THR A CA 1
ATOM 732 C C . THR A 1 93 ? 1.123 5.954 -8.643 1.00 92.62 93 THR A C 1
ATOM 734 O O . THR A 1 93 ? 0.394 5.743 -7.679 1.00 92.62 93 THR A O 1
ATOM 737 N N . ALA A 1 94 ? 2.045 5.076 -9.041 1.00 94.62 94 ALA A N 1
ATOM 738 C CA . ALA A 1 94 ? 2.372 3.835 -8.353 1.00 94.62 94 ALA A CA 1
ATOM 739 C C . ALA A 1 94 ? 3.819 3.417 -8.631 1.00 94.62 94 ALA A C 1
ATOM 741 O O . ALA A 1 94 ? 4.444 3.925 -9.564 1.00 94.62 94 ALA A O 1
ATOM 742 N N . VAL A 1 95 ? 4.311 2.449 -7.865 1.00 93.44 95 VAL A N 1
ATOM 743 C CA . VAL A 1 95 ? 5.659 1.875 -8.001 1.00 93.44 95 VAL A CA 1
ATOM 744 C C . VAL A 1 95 ? 5.599 0.354 -8.131 1.00 93.44 95 VAL A C 1
ATOM 746 O O . VAL A 1 95 ? 4.643 -0.280 -7.679 1.00 93.44 95 VAL A O 1
ATOM 749 N N . GLY A 1 96 ? 6.591 -0.242 -8.793 1.00 91.94 96 GLY A N 1
ATOM 750 C CA . GLY A 1 96 ? 6.684 -1.697 -8.937 1.00 91.94 96 GLY A CA 1
ATOM 751 C C . GLY A 1 96 ? 6.907 -2.377 -7.587 1.00 91.94 96 GLY A C 1
ATOM 752 O O . GLY A 1 96 ? 7.598 -1.840 -6.722 1.00 91.94 96 GLY A O 1
ATOM 753 N N . LYS A 1 97 ? 6.304 -3.551 -7.378 1.00 91.12 97 LYS A N 1
ATOM 754 C CA . LYS A 1 97 ? 6.547 -4.340 -6.163 1.00 91.12 97 LYS A CA 1
ATOM 755 C C . LYS A 1 97 ? 7.986 -4.854 -6.129 1.00 91.12 97 LYS A C 1
ATOM 757 O O . LYS A 1 97 ? 8.450 -5.461 -7.080 1.00 91.12 97 LYS A O 1
ATOM 762 N N . GLY A 1 98 ? 8.649 -4.686 -4.997 1.00 88.38 98 GLY A N 1
ATOM 763 C CA . GLY A 1 98 ? 9.900 -5.356 -4.670 1.00 88.38 98 GLY A CA 1
ATOM 764 C C . GLY A 1 98 ? 9.686 -6.753 -4.083 1.00 88.38 98 GLY A C 1
ATOM 765 O O . GLY A 1 98 ? 8.566 -7.252 -3.929 1.00 88.38 98 GLY A O 1
ATOM 766 N N . LEU A 1 99 ? 10.789 -7.397 -3.696 1.00 88.50 99 LEU A N 1
ATOM 767 C CA . LEU A 1 99 ? 10.772 -8.759 -3.151 1.00 88.50 99 LEU A CA 1
ATOM 768 C C . LEU A 1 99 ? 10.065 -8.874 -1.792 1.00 88.50 99 LEU A C 1
ATOM 770 O O . LEU A 1 99 ? 9.622 -9.973 -1.454 1.00 88.50 99 LEU A O 1
ATOM 774 N N . ASN A 1 100 ? 9.941 -7.780 -1.042 1.00 91.38 100 ASN A N 1
ATOM 775 C CA . ASN A 1 100 ? 9.271 -7.705 0.260 1.00 91.38 100 ASN A CA 1
ATOM 776 C C . ASN A 1 100 ? 7.732 -7.713 0.171 1.00 91.38 100 ASN A C 1
ATOM 778 O O . ASN A 1 100 ? 7.073 -7.883 1.191 1.00 91.38 100 ASN A O 1
ATOM 782 N N . VAL A 1 101 ? 7.142 -7.589 -1.025 1.00 93.00 101 VAL A N 1
ATOM 783 C CA . VAL A 1 101 ? 5.685 -7.649 -1.226 1.00 93.00 101 VAL A CA 1
ATOM 784 C C . VAL A 1 101 ? 5.316 -8.900 -2.022 1.00 93.00 101 VAL A C 1
ATOM 786 O O . VAL A 1 101 ? 5.668 -9.050 -3.193 1.00 93.00 101 VAL A O 1
ATOM 789 N N . LYS A 1 102 ? 4.576 -9.821 -1.392 1.00 88.38 102 LYS A N 1
ATOM 790 C CA . LYS A 1 102 ? 4.162 -11.100 -2.008 1.00 88.38 102 LYS A CA 1
ATOM 791 C C . LYS A 1 102 ? 2.690 -11.152 -2.433 1.00 88.38 102 LYS A C 1
ATOM 793 O O . LYS A 1 102 ? 2.280 -12.118 -3.079 1.00 88.38 102 LYS A O 1
ATOM 798 N N . GLY A 1 103 ? 1.914 -10.109 -2.136 1.00 88.88 103 GLY A N 1
ATOM 799 C CA . GLY A 1 103 ? 0.509 -10.000 -2.516 1.00 88.88 103 GLY A CA 1
ATOM 800 C C . GLY A 1 103 ? 0.268 -10.084 -4.029 1.00 88.88 103 GLY A C 1
ATOM 801 O O . GLY A 1 103 ? 1.099 -9.706 -4.866 1.00 88.88 103 GLY A O 1
ATOM 802 N N . LYS A 1 104 ? -0.909 -10.595 -4.398 1.00 92.06 104 LYS A N 1
ATOM 803 C CA . LYS A 1 104 ? -1.351 -10.694 -5.793 1.00 92.06 104 LYS A CA 1
ATOM 804 C C . LYS A 1 104 ? -1.946 -9.358 -6.241 1.00 92.06 104 LYS A C 1
ATOM 806 O O . LYS A 1 104 ? -2.843 -8.834 -5.588 1.00 92.06 104 LYS A O 1
ATOM 811 N N . SER A 1 105 ? -1.518 -8.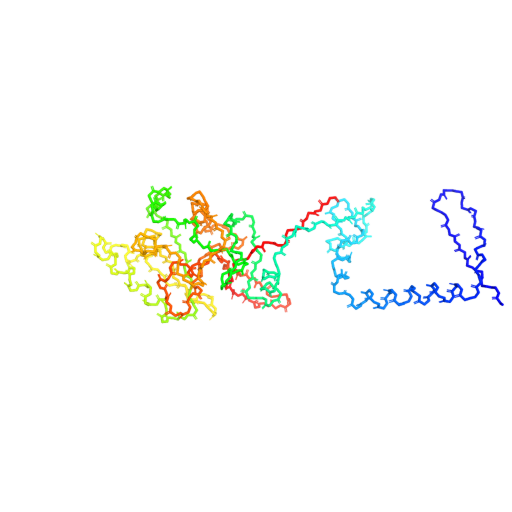857 -7.399 1.00 93.81 105 SER A N 1
ATOM 812 C CA . SER A 1 105 ? -2.143 -7.679 -8.007 1.00 93.81 105 SER A CA 1
ATOM 813 C C . SER A 1 105 ? -3.554 -7.982 -8.519 1.00 93.81 105 SER A C 1
ATOM 815 O O . SER A 1 105 ? -3.818 -9.085 -9.018 1.00 93.81 105 SER A O 1
ATOM 817 N N . ALA A 1 106 ? -4.446 -6.997 -8.430 1.00 94.81 106 ALA A N 1
ATOM 818 C CA . ALA A 1 106 ? -5.774 -7.049 -9.025 1.00 94.81 106 ALA A CA 1
ATOM 819 C C . ALA A 1 106 ? -5.696 -6.954 -10.560 1.00 94.81 106 ALA A C 1
ATOM 821 O O . ALA A 1 106 ? -4.787 -6.348 -11.128 1.00 94.81 106 ALA A O 1
ATOM 822 N N . LYS A 1 107 ? -6.657 -7.585 -11.237 1.00 93.12 107 LYS A N 1
ATOM 823 C CA . LYS A 1 107 ? -6.710 -7.760 -12.696 1.00 93.12 107 LYS A CA 1
ATOM 824 C C . LYS A 1 107 ? -7.768 -6.906 -13.397 1.00 93.12 107 LYS A C 1
ATOM 826 O O . LYS A 1 107 ? -7.831 -6.941 -14.622 1.00 93.12 107 LYS A O 1
ATOM 831 N N . ARG A 1 108 ? -8.651 -6.232 -12.655 1.00 92.12 108 ARG A N 1
ATOM 832 C CA . ARG A 1 108 ? -9.765 -5.469 -13.232 1.00 92.12 108 ARG A CA 1
ATOM 833 C C . ARG A 1 108 ? -10.224 -4.329 -12.331 1.00 92.12 108 ARG A C 1
ATOM 835 O O . ARG A 1 108 ? -9.814 -4.238 -11.175 1.00 92.12 108 ARG A O 1
ATOM 842 N N . ASN A 1 109 ? -11.123 -3.516 -12.881 1.00 94.00 109 ASN A N 1
ATOM 843 C CA . ASN A 1 109 ? -11.810 -2.417 -12.206 1.00 94.00 109 ASN A CA 1
ATOM 844 C C . ASN A 1 109 ? -10.835 -1.388 -11.611 1.00 94.00 109 ASN A C 1
ATOM 846 O O . ASN A 1 109 ? -9.691 -1.269 -12.050 1.00 94.00 109 ASN A O 1
ATOM 850 N N . ARG A 1 110 ? -11.294 -0.608 -10.628 1.00 93.56 110 ARG A N 1
ATOM 851 C CA . ARG A 1 110 ? -10.532 0.512 -10.053 1.00 93.56 110 ARG A CA 1
ATOM 852 C C . ARG A 1 110 ? -9.199 0.095 -9.424 1.00 93.56 110 ARG A C 1
ATOM 854 O O . ARG A 1 110 ? -8.264 0.886 -9.392 1.00 93.56 110 ARG A O 1
ATOM 861 N N . LEU A 1 111 ? -9.102 -1.156 -8.970 1.00 95.00 111 LEU A N 1
ATOM 862 C CA . LEU A 1 111 ? -7.895 -1.704 -8.352 1.00 95.00 111 LEU A CA 1
ATOM 863 C C . LEU A 1 111 ? -6.908 -2.289 -9.373 1.00 95.00 111 LEU A C 1
ATOM 865 O O . LEU A 1 111 ? -5.819 -2.701 -8.985 1.00 95.00 111 LEU A O 1
ATOM 869 N N . SER A 1 112 ? -7.258 -2.349 -10.664 1.00 95.06 112 SER A N 1
ATOM 870 C CA . SER A 1 112 ? -6.459 -3.039 -11.682 1.00 95.06 112 SER A CA 1
ATOM 871 C C . SER A 1 112 ? -4.990 -2.609 -11.667 1.00 95.06 112 SER A C 1
ATOM 873 O O . SER A 1 112 ? -4.668 -1.420 -11.713 1.00 95.06 112 SER A O 1
ATOM 875 N N . GLY A 1 113 ? -4.082 -3.579 -11.598 1.00 94.06 113 GLY A N 1
ATOM 876 C CA . GLY A 1 113 ? -2.639 -3.367 -11.519 1.00 94.06 113 GLY A CA 1
ATOM 877 C C . GLY A 1 113 ? -2.100 -3.180 -10.099 1.00 94.06 113 GLY A C 1
ATOM 878 O O . GLY A 1 113 ? -0.971 -3.606 -9.861 1.00 94.06 113 GLY A O 1
ATOM 879 N N . PHE A 1 114 ? -2.871 -2.620 -9.158 1.00 96.75 114 PHE A N 1
ATOM 880 C CA . PHE A 1 114 ? -2.453 -2.450 -7.759 1.00 96.75 114 PHE A CA 1
ATOM 881 C C . PHE A 1 114 ? -2.416 -3.777 -7.002 1.00 96.75 114 PHE A C 1
ATOM 883 O O . PHE A 1 114 ? -3.022 -4.757 -7.434 1.00 96.75 114 PHE A O 1
ATOM 890 N N . VAL A 1 115 ? -1.726 -3.803 -5.861 1.00 96.75 115 VAL A N 1
ATOM 891 C CA . VAL A 1 115 ? -1.740 -4.908 -4.893 1.00 96.75 115 VAL A CA 1
ATOM 892 C C . VAL A 1 115 ? -2.680 -4.557 -3.730 1.00 96.75 115 VAL A C 1
ATOM 894 O O . VAL A 1 115 ? -2.295 -3.776 -2.858 1.00 96.75 115 VAL A O 1
ATOM 897 N N . PRO A 1 116 ? -3.903 -5.121 -3.683 1.00 96.69 116 PRO A N 1
ATOM 898 C CA . PRO A 1 116 ? -4.790 -4.958 -2.536 1.00 96.69 116 PRO A CA 1
ATOM 899 C C . PRO A 1 116 ? -4.172 -5.566 -1.279 1.00 96.69 116 PRO A C 1
ATOM 901 O O . PRO A 1 116 ? -3.538 -6.628 -1.342 1.00 96.69 116 PRO A O 1
ATOM 904 N N . PHE A 1 117 ? -4.386 -4.914 -0.140 1.00 97.44 117 PHE A N 1
ATOM 905 C CA . PHE A 1 117 ? -4.021 -5.454 1.163 1.00 97.44 117 PHE A CA 1
ATOM 906 C C . PHE A 1 117 ? -4.891 -6.661 1.516 1.00 97.44 117 PHE A C 1
ATOM 908 O O . PHE A 1 117 ? -4.359 -7.710 1.874 1.00 97.44 117 PHE A O 1
ATOM 915 N N . LEU A 1 118 ? -6.210 -6.534 1.346 1.00 96.12 118 LEU A N 1
ATOM 916 C CA . LEU A 1 118 ? -7.152 -7.614 1.604 1.00 96.12 118 LEU A CA 1
ATOM 917 C C . LEU A 1 118 ? -6.993 -8.723 0.550 1.00 96.12 118 LEU A C 1
ATOM 919 O O . LEU A 1 118 ? -7.308 -8.541 -0.626 1.00 96.12 118 LEU A O 1
ATOM 923 N N . GLN A 1 119 ? -6.477 -9.874 0.979 1.00 94.94 119 GLN A N 1
ATOM 924 C CA . GLN A 1 119 ? -6.184 -11.038 0.129 1.00 94.94 119 GLN A CA 1
ATOM 925 C C . GLN A 1 119 ? -6.935 -12.296 0.589 1.00 94.94 119 GLN A C 1
ATOM 927 O O . GLN A 1 119 ? -6.508 -13.418 0.336 1.00 94.94 119 GLN A O 1
ATOM 932 N N . ILE A 1 120 ? -8.081 -12.102 1.231 1.00 94.50 120 ILE A N 1
ATOM 933 C CA . ILE A 1 120 ? -9.077 -13.140 1.508 1.00 94.50 120 ILE A CA 1
ATOM 934 C C . ILE A 1 120 ? -10.326 -12.874 0.668 1.00 94.50 120 ILE A C 1
ATOM 936 O O . ILE A 1 120 ? -10.584 -11.727 0.301 1.00 94.50 120 ILE A O 1
ATOM 940 N N . HIS A 1 121 ? -11.055 -13.930 0.305 1.00 89.12 121 HIS A N 1
ATOM 941 C CA . HIS A 1 121 ? -12.192 -13.818 -0.612 1.00 89.12 121 HIS A CA 1
ATOM 942 C C . HIS A 1 121 ? -13.533 -13.880 0.119 1.00 89.12 121 HIS A C 1
ATOM 944 O O . HIS A 1 121 ? -14.433 -13.104 -0.193 1.00 89.12 121 HIS A O 1
ATOM 950 N N . ASP A 1 122 ? -13.636 -14.747 1.128 1.00 92.38 122 ASP A N 1
ATOM 951 C CA . ASP A 1 122 ? -14.884 -15.004 1.840 1.00 92.38 122 ASP A CA 1
ATOM 952 C C . ASP A 1 122 ? -14.801 -14.614 3.314 1.00 92.38 122 ASP A C 1
ATOM 954 O O . ASP A 1 122 ? -13.761 -14.755 3.954 1.00 92.38 122 ASP A O 1
ATOM 958 N N . ASN A 1 123 ? -15.924 -14.199 3.913 1.00 94.62 123 ASN A N 1
ATOM 959 C CA . ASN A 1 123 ? -15.967 -13.873 5.348 1.00 94.62 123 ASN A CA 1
ATOM 960 C C . ASN A 1 123 ? -15.521 -15.051 6.235 1.00 94.62 123 ASN A C 1
ATOM 962 O O . ASN A 1 123 ? -14.971 -14.832 7.312 1.00 94.62 123 ASN A O 1
ATOM 966 N N . SER A 1 124 ? -15.709 -16.293 5.776 1.00 95.12 124 SER A N 1
ATOM 967 C CA . SER A 1 124 ? -15.225 -17.493 6.467 1.00 95.12 124 SER A CA 1
ATOM 968 C C . SER A 1 124 ? -13.699 -17.612 6.508 1.00 95.12 124 SER A C 1
ATOM 970 O O . SER A 1 124 ? -13.168 -18.338 7.345 1.00 95.12 124 SER A O 1
ATOM 972 N N . ASP A 1 125 ? -12.977 -16.921 5.625 1.00 95.12 125 ASP A N 1
ATOM 973 C CA . ASP A 1 125 ? -11.513 -16.943 5.592 1.00 95.12 125 ASP A CA 1
ATOM 974 C C . ASP A 1 125 ? -10.884 -16.103 6.705 1.00 95.12 125 ASP A C 1
ATOM 976 O O . ASP A 1 125 ? -9.726 -16.325 7.049 1.00 95.12 125 ASP A O 1
ATOM 980 N N . LYS A 1 126 ? -11.639 -15.192 7.333 1.00 95.56 126 LYS A N 1
ATOM 981 C CA . LYS A 1 126 ? -11.151 -14.367 8.451 1.00 95.56 126 LYS A CA 1
ATOM 982 C C . LYS A 1 126 ? -10.673 -15.193 9.645 1.00 95.56 126 LYS A C 1
ATOM 984 O O . LYS A 1 126 ? -9.789 -14.759 10.368 1.00 95.56 126 LYS A O 1
ATOM 989 N N . GLY A 1 127 ? -11.248 -16.380 9.852 1.00 95.12 127 GLY A N 1
ATOM 990 C CA . GLY A 1 127 ? -10.815 -17.310 10.901 1.00 95.12 127 GLY A CA 1
ATOM 991 C C . GLY A 1 127 ? -9.572 -18.129 10.538 1.00 95.12 127 GLY A C 1
ATOM 992 O O . GLY A 1 127 ? -9.101 -18.899 11.366 1.00 95.12 127 GLY A O 1
ATOM 993 N N . LYS A 1 128 ? -9.070 -18.007 9.302 1.00 96.38 128 LYS A N 1
ATOM 994 C CA . LYS A 1 128 ? -7.911 -18.752 8.787 1.00 96.38 128 LYS A CA 1
ATOM 995 C C . LYS A 1 128 ? -6.638 -17.906 8.715 1.00 96.38 128 LYS A C 1
ATOM 997 O O . LYS A 1 128 ? -5.591 -18.464 8.413 1.00 96.38 128 LYS A O 1
ATOM 1002 N N . ILE A 1 129 ? -6.744 -16.592 8.925 1.00 95.81 129 ILE A N 1
ATOM 1003 C CA . ILE A 1 129 ? -5.591 -15.685 8.965 1.00 95.81 129 ILE A CA 1
ATOM 1004 C C . ILE A 1 129 ? -4.943 -15.749 10.346 1.00 95.81 129 ILE A C 1
ATOM 1006 O O . ILE A 1 129 ? -5.634 -15.925 11.355 1.00 95.81 129 ILE A O 1
ATOM 1010 N N . GLU A 1 130 ? -3.628 -15.586 10.387 1.00 95.62 130 GLU A N 1
ATOM 1011 C CA . GLU A 1 130 ? -2.848 -15.622 11.623 1.00 95.62 130 GLU A CA 1
ATOM 1012 C C . GLU A 1 130 ? -3.329 -14.589 12.654 1.00 95.62 130 GLU A C 1
ATOM 1014 O O . GLU A 1 130 ? -3.848 -13.530 12.299 1.00 95.62 130 GLU A O 1
ATOM 1019 N N . ASP A 1 131 ? -3.129 -14.859 13.944 1.00 95.38 131 ASP A N 1
ATOM 1020 C CA . ASP A 1 131 ? -3.413 -13.888 15.002 1.00 95.38 131 ASP A CA 1
ATOM 1021 C C . ASP A 1 131 ? -2.447 -12.698 14.961 1.00 95.38 131 ASP A C 1
ATOM 1023 O O . ASP A 1 131 ? -1.254 -12.840 14.689 1.00 95.38 131 ASP A O 1
ATOM 1027 N N . SER A 1 132 ? -2.960 -11.504 15.266 1.00 94.94 132 SER A N 1
ATOM 1028 C CA . SER A 1 132 ? -2.128 -10.301 15.335 1.00 94.94 132 SER A CA 1
ATOM 1029 C C . SER A 1 132 ? -1.212 -10.365 16.564 1.00 94.94 132 SER A C 1
ATOM 1031 O O . SER A 1 132 ? -1.719 -10.463 17.687 1.00 94.94 132 SER A O 1
ATOM 1033 N N . PRO A 1 133 ? 0.122 -10.257 16.406 1.00 94.88 133 PRO A N 1
ATOM 1034 C CA . PRO A 1 133 ? 1.025 -10.201 17.549 1.00 94.88 133 PRO A CA 1
ATOM 1035 C C . PRO A 1 133 ? 0.712 -8.991 18.442 1.00 94.88 133 PRO A C 1
ATOM 1037 O O . PRO A 1 133 ? 0.421 -7.904 17.945 1.00 94.88 133 PRO A O 1
ATOM 1040 N N . ALA A 1 134 ? 0.821 -9.144 19.766 1.00 88.38 134 ALA A N 1
ATOM 1041 C CA . ALA A 1 134 ? 0.408 -8.110 20.727 1.00 88.38 134 ALA A CA 1
ATOM 1042 C C . ALA A 1 134 ? 1.117 -6.752 20.540 1.00 88.38 134 ALA A C 1
ATOM 1044 O O . ALA A 1 134 ? 0.529 -5.706 20.800 1.00 88.38 134 ALA A O 1
ATOM 1045 N N . ASN A 1 135 ? 2.364 -6.779 20.062 1.00 90.19 135 ASN A N 1
ATOM 1046 C CA . ASN A 1 135 ? 3.193 -5.594 19.832 1.00 90.19 135 ASN A CA 1
ATOM 1047 C C . ASN A 1 135 ? 3.328 -5.241 18.341 1.00 90.19 135 ASN A C 1
ATOM 1049 O O . ASN A 1 135 ? 4.208 -4.459 17.987 1.00 90.19 135 ASN A O 1
ATOM 1053 N N . ALA A 1 136 ? 2.515 -5.835 17.462 1.00 95.75 136 ALA A N 1
ATOM 1054 C CA . ALA A 1 136 ? 2.545 -5.519 16.040 1.00 95.75 136 ALA A CA 1
ATOM 1055 C C . ALA A 1 136 ? 1.849 -4.183 15.758 1.00 95.75 136 ALA A C 1
ATOM 1057 O O . ALA A 1 136 ? 0.786 -3.872 16.306 1.00 95.75 136 ALA A O 1
ATOM 1058 N N . PHE A 1 137 ? 2.449 -3.404 14.864 1.00 97.12 137 PHE A N 1
ATOM 1059 C CA . PHE A 1 137 ? 1.927 -2.125 14.408 1.00 97.12 137 PHE A CA 1
ATOM 1060 C C . PHE A 1 137 ? 1.914 -2.083 12.893 1.00 97.12 137 PHE A C 1
ATOM 1062 O O . PHE A 1 137 ? 2.742 -2.702 12.230 1.00 97.12 137 PHE A O 1
ATOM 1069 N N . VAL A 1 138 ? 0.991 -1.289 12.368 1.00 97.69 138 VAL A N 1
ATOM 1070 C CA . VAL A 1 138 ? 0.897 -0.977 10.947 1.00 97.69 138 VAL A CA 1
ATOM 1071 C C . VAL A 1 138 ? 0.761 0.529 10.782 1.00 97.69 138 VAL A C 1
ATOM 1073 O O . VAL A 1 138 ? 0.162 1.203 11.625 1.00 97.69 138 VAL A O 1
ATOM 1076 N N . THR A 1 139 ? 1.306 1.061 9.693 1.00 98.31 139 THR A N 1
ATOM 1077 C CA . THR A 1 139 ? 1.106 2.463 9.310 1.00 98.31 139 THR A CA 1
ATOM 1078 C C . THR A 1 139 ? 0.140 2.525 8.137 1.00 98.31 139 THR A C 1
ATOM 1080 O O . THR A 1 139 ? 0.350 1.849 7.130 1.00 98.31 139 THR A O 1
ATOM 1083 N N . ILE A 1 140 ? -0.912 3.332 8.272 1.00 98.56 140 ILE A N 1
ATOM 1084 C CA . ILE A 1 140 ? -1.923 3.561 7.235 1.00 98.56 140 ILE A CA 1
ATOM 1085 C C . ILE A 1 140 ? -1.898 5.036 6.858 1.00 98.56 140 ILE A C 1
ATOM 1087 O O . ILE A 1 140 ? -2.008 5.892 7.736 1.00 98.56 140 ILE A O 1
ATOM 1091 N N . TYR A 1 141 ? -1.783 5.322 5.567 1.00 98.56 141 TYR A N 1
ATOM 1092 C CA . TYR A 1 141 ? -1.893 6.665 5.013 1.00 98.56 141 TYR A CA 1
ATOM 1093 C C . TYR A 1 141 ? -3.230 6.876 4.316 1.00 98.56 141 TYR A C 1
ATOM 1095 O O . TYR A 1 141 ? -3.783 5.962 3.705 1.00 98.56 141 TYR A O 1
ATOM 1103 N N . TYR A 1 142 ? -3.707 8.112 4.392 1.00 98.44 142 TYR A N 1
ATOM 1104 C CA . TYR A 1 142 ? -4.938 8.584 3.774 1.00 98.44 142 TYR A CA 1
ATOM 1105 C C . TYR A 1 142 ? -4.629 9.787 2.882 1.00 98.44 142 TYR A C 1
ATOM 1107 O O . TYR A 1 142 ? -3.665 10.520 3.117 1.00 98.44 142 TYR A O 1
ATOM 1115 N N . ASP A 1 143 ? -5.468 10.003 1.875 1.00 96.38 143 ASP A N 1
ATOM 1116 C CA . ASP A 1 143 ? -5.395 11.142 0.955 1.00 96.38 143 ASP A CA 1
ATOM 1117 C C . ASP A 1 143 ? -5.750 12.484 1.618 1.00 96.38 143 ASP A C 1
ATOM 1119 O O . ASP A 1 143 ? -5.315 13.545 1.176 1.00 96.38 143 ASP A O 1
ATOM 1123 N N . SER A 1 144 ? -6.523 12.447 2.705 1.00 97.56 144 SER A N 1
ATOM 1124 C CA . SER A 1 144 ? -6.945 13.628 3.444 1.00 97.56 144 SER A CA 1
ATOM 1125 C C . SER A 1 144 ? -6.892 13.418 4.955 1.00 97.56 144 SER A C 1
ATOM 1127 O O . SER A 1 144 ? -7.151 12.335 5.488 1.00 97.56 144 SER A O 1
ATOM 1129 N N . LYS A 1 145 ? -6.621 14.512 5.675 1.00 97.25 145 LYS A N 1
ATOM 1130 C CA . LYS A 1 145 ? -6.668 14.542 7.141 1.00 97.25 145 LYS A CA 1
ATOM 1131 C C . LYS A 1 145 ? -8.043 14.136 7.676 1.00 97.25 145 LYS A C 1
ATOM 1133 O O . LYS A 1 145 ? -8.123 13.462 8.697 1.00 97.25 145 LYS A O 1
ATOM 1138 N N . GLN A 1 146 ? -9.115 14.531 6.987 1.00 97.75 146 GLN A N 1
ATOM 1139 C CA . GLN A 1 146 ? -10.483 14.190 7.371 1.00 97.75 146 GLN A CA 1
ATOM 1140 C C . GLN A 1 146 ? -10.712 12.674 7.337 1.00 97.75 146 GLN A C 1
ATOM 1142 O O . GLN A 1 146 ? -11.181 12.115 8.326 1.00 97.75 146 GLN A O 1
ATOM 1147 N N . ASN A 1 147 ? -10.324 12.013 6.242 1.00 98.00 147 ASN A N 1
ATOM 1148 C CA . ASN A 1 147 ? -10.445 10.562 6.096 1.00 98.00 147 ASN A CA 1
ATOM 1149 C C . ASN A 1 147 ? -9.648 9.814 7.169 1.00 98.00 147 ASN A C 1
ATOM 1151 O O . ASN A 1 147 ? -10.168 8.877 7.779 1.00 98.00 147 ASN A O 1
ATOM 1155 N N . ARG A 1 148 ? -8.432 10.287 7.476 1.00 98.06 148 ARG A N 1
ATOM 1156 C CA . ARG A 1 148 ? -7.647 9.753 8.593 1.00 98.06 148 ARG A CA 1
ATOM 1157 C C . ARG A 1 148 ? -8.390 9.870 9.922 1.00 98.06 148 ARG A C 1
ATOM 1159 O O . ARG A 1 148 ? -8.481 8.883 10.643 1.00 98.06 148 ARG A O 1
ATOM 1166 N N . GLU A 1 149 ? -8.899 11.050 10.276 1.00 98.00 149 GLU A N 1
ATOM 1167 C CA . GLU A 1 149 ? -9.548 11.242 11.581 1.00 98.00 149 GLU A CA 1
ATOM 1168 C C . GLU A 1 149 ? -10.827 10.413 11.733 1.00 98.00 149 GLU A C 1
ATOM 1170 O O . GLU A 1 149 ? -11.054 9.872 12.813 1.00 98.00 149 GLU A O 1
ATOM 1175 N N . ILE A 1 150 ? -11.615 10.244 10.664 1.00 97.88 150 ILE A N 1
ATOM 1176 C CA . ILE A 1 150 ? -12.783 9.346 10.668 1.00 97.88 150 ILE A CA 1
ATOM 1177 C C . ILE A 1 150 ? -12.343 7.918 11.007 1.00 97.88 150 ILE A C 1
ATOM 1179 O O . ILE A 1 150 ? -12.875 7.310 11.936 1.00 97.88 150 ILE A O 1
ATOM 1183 N N . ALA A 1 151 ? -11.323 7.403 10.317 1.00 97.38 151 ALA A N 1
ATOM 1184 C CA . ALA A 1 151 ? -10.837 6.050 10.567 1.00 97.38 151 ALA A CA 1
ATOM 1185 C C . ALA A 1 151 ? -10.235 5.870 11.963 1.00 97.38 151 ALA A C 1
ATOM 1187 O O . ALA A 1 151 ? -10.427 4.839 12.611 1.00 97.38 151 ALA A O 1
ATOM 1188 N N . LEU A 1 152 ? -9.527 6.882 12.458 1.00 97.25 152 LEU A N 1
ATOM 1189 C CA . LEU A 1 152 ? -8.972 6.852 13.804 1.00 97.25 152 LEU A CA 1
ATOM 1190 C C . LEU A 1 152 ? -10.039 6.944 14.885 1.00 97.25 152 LEU A C 1
ATOM 1192 O O . LEU A 1 152 ? -9.847 6.356 15.948 1.00 97.25 152 LEU A O 1
ATOM 1196 N N . GLN A 1 153 ? -11.141 7.651 14.642 1.00 96.75 153 GLN A N 1
ATOM 1197 C CA . GLN A 1 153 ? -12.259 7.685 15.576 1.00 96.75 153 GLN A CA 1
ATOM 1198 C C . GLN A 1 153 ? -12.845 6.281 15.764 1.00 96.75 153 GLN A C 1
ATOM 1200 O O . GLN A 1 153 ? -12.911 5.808 16.895 1.00 96.75 153 GLN A O 1
ATOM 1205 N N . GLU A 1 154 ? -13.108 5.558 14.672 1.00 95.94 154 GLU A N 1
ATOM 1206 C CA . GLU A 1 154 ? -13.583 4.166 14.717 1.00 95.94 154 GLU A CA 1
ATOM 1207 C C . GLU A 1 154 ? -12.622 3.238 15.485 1.00 95.94 154 GLU A C 1
ATOM 1209 O O . GLU A 1 154 ? -13.034 2.407 16.301 1.00 95.94 154 GLU A O 1
ATOM 1214 N N . MET A 1 155 ? -11.309 3.398 15.281 1.00 95.75 155 MET A N 1
ATOM 1215 C CA . MET A 1 155 ? -10.299 2.632 16.023 1.00 95.75 155 MET A CA 1
ATOM 1216 C C . MET A 1 155 ? -10.248 2.990 17.508 1.00 95.75 155 MET A C 1
ATOM 1218 O O . MET A 1 155 ? -10.086 2.096 18.343 1.00 95.75 155 MET A O 1
ATOM 1222 N N . ARG A 1 156 ? -10.381 4.274 17.857 1.00 95.44 156 ARG A N 1
ATOM 1223 C CA . ARG A 1 156 ? -10.421 4.742 19.251 1.00 95.44 156 ARG A CA 1
ATOM 1224 C C . ARG A 1 156 ? -11.662 4.213 19.962 1.00 95.44 156 ARG A C 1
ATOM 1226 O O . ARG A 1 156 ? -11.543 3.749 21.094 1.00 95.44 156 ARG A O 1
ATOM 1233 N N . ASP A 1 157 ? -12.810 4.197 19.294 1.00 94.12 157 ASP A N 1
ATOM 1234 C CA . ASP A 1 157 ? -14.058 3.670 19.848 1.00 94.12 157 ASP A CA 1
ATOM 1235 C C . ASP A 1 157 ? -13.939 2.167 20.141 1.00 94.12 157 ASP A C 1
ATOM 1237 O O . ASP A 1 157 ? -14.271 1.705 21.239 1.00 94.12 157 ASP A O 1
ATOM 1241 N N . VAL A 1 158 ? -13.342 1.404 19.218 1.00 93.56 158 VAL A N 1
ATOM 1242 C CA . VAL A 1 158 ? -13.007 -0.011 19.452 1.00 93.56 158 VAL A CA 1
ATOM 1243 C C . VAL A 1 158 ? -12.020 -0.180 20.604 1.00 93.56 158 VAL A C 1
ATOM 1245 O O . VAL A 1 158 ? -12.240 -1.026 21.474 1.00 93.56 158 VAL A O 1
ATOM 1248 N N . ALA A 1 159 ? -10.950 0.610 20.643 1.00 92.69 159 ALA A N 1
ATOM 1249 C CA . ALA A 1 159 ? -9.939 0.523 21.690 1.00 92.69 159 ALA A CA 1
ATOM 1250 C C . ALA A 1 159 ? -10.530 0.793 23.083 1.00 92.69 159 ALA A C 1
ATOM 1252 O O . ALA A 1 159 ? -10.270 0.037 24.021 1.00 92.69 159 ALA A O 1
ATOM 1253 N N . ASN A 1 160 ? -11.377 1.817 23.203 1.00 89.88 160 ASN A N 1
ATOM 1254 C CA . ASN A 1 160 ? -12.045 2.186 24.450 1.00 89.88 160 ASN A CA 1
ATOM 1255 C C . ASN A 1 160 ? -12.987 1.085 24.957 1.00 89.88 160 ASN A C 1
ATOM 1257 O O . ASN A 1 160 ? -13.077 0.879 26.164 1.00 89.88 160 ASN A O 1
ATOM 1261 N N . SER A 1 161 ? -13.634 0.342 24.052 1.00 86.38 161 SER A N 1
ATOM 1262 C CA . SER A 1 161 ? -14.530 -0.765 24.420 1.00 86.38 161 SER A CA 1
ATOM 1263 C C . SER A 1 161 ? -13.818 -2.006 24.981 1.00 86.38 161 SER A C 1
ATOM 1265 O O . SER A 1 161 ? -14.441 -2.790 25.693 1.00 86.38 161 SER A O 1
ATOM 1267 N N . ARG A 1 162 ? -12.527 -2.205 24.672 1.00 79.75 162 ARG A N 1
ATOM 1268 C CA . ARG A 1 162 ? -11.753 -3.387 25.098 1.00 79.75 162 ARG A CA 1
ATOM 1269 C C . ARG A 1 162 ? -10.835 -3.077 26.273 1.00 79.75 162 ARG A C 1
ATOM 1271 O O . ARG A 1 162 ? -10.977 -3.650 27.347 1.00 79.75 162 ARG A O 1
ATOM 1278 N N . THR A 1 163 ? -9.886 -2.177 26.041 1.00 69.56 163 THR A N 1
ATOM 1279 C CA . THR A 1 163 ? -8.860 -1.728 26.983 1.00 69.56 163 THR A CA 1
ATOM 1280 C C . THR A 1 163 ? -8.319 -0.397 26.454 1.00 69.56 163 THR A C 1
ATOM 1282 O O . THR A 1 163 ? -7.542 -0.361 25.501 1.00 69.56 163 THR A O 1
ATOM 1285 N N . GLY A 1 164 ? -8.691 0.731 27.072 1.00 73.38 164 GLY A N 1
ATOM 1286 C CA . GLY A 1 164 ? -8.303 2.080 26.610 1.00 73.38 164 GLY A CA 1
ATOM 1287 C C . GLY A 1 164 ? -6.786 2.345 26.497 1.00 73.38 164 GLY A C 1
ATOM 1288 O O . GLY A 1 164 ? -6.372 3.403 26.029 1.00 73.38 164 GLY A O 1
ATOM 1289 N N . GLN A 1 165 ? -5.934 1.393 26.893 1.00 77.88 165 GLN A N 1
ATOM 1290 C CA . GLN A 1 165 ? -4.489 1.410 26.650 1.00 77.88 165 GLN A CA 1
ATOM 1291 C C . GLN A 1 165 ? -4.136 1.361 25.154 1.00 77.88 165 GLN A C 1
ATOM 1293 O O . GLN A 1 165 ? -3.200 2.045 24.746 1.00 77.88 165 GLN A O 1
ATOM 1298 N N . LEU A 1 166 ? -4.898 0.635 24.325 1.00 83.50 166 LEU A N 1
ATOM 1299 C CA . LEU A 1 166 ? -4.619 0.537 22.884 1.00 83.50 166 LEU A CA 1
ATOM 1300 C C . LEU A 1 166 ? -4.802 1.879 22.160 1.00 83.50 166 LEU A C 1
ATOM 1302 O O . LEU A 1 166 ? -4.052 2.187 21.238 1.00 83.50 166 LEU A O 1
ATOM 1306 N N . ALA A 1 167 ? -5.745 2.713 22.613 1.00 84.38 167 ALA A N 1
ATOM 1307 C CA . ALA A 1 167 ? -5.989 4.033 22.030 1.00 84.38 167 ALA A CA 1
ATOM 1308 C C . ALA A 1 167 ? -4.776 4.964 22.189 1.00 84.38 167 ALA A C 1
ATOM 1310 O O . ALA A 1 167 ? -4.490 5.770 21.307 1.00 84.38 167 ALA A O 1
ATOM 1311 N N . LYS A 1 168 ? -4.037 4.829 23.298 1.00 88.38 168 LYS A N 1
ATOM 1312 C CA . LYS A 1 168 ? -2.843 5.638 23.591 1.00 88.38 168 LYS A CA 1
ATOM 1313 C C . LYS A 1 168 ? -1.635 5.264 22.731 1.00 88.38 168 LYS A C 1
ATOM 1315 O O . LYS A 1 168 ? -0.704 6.053 22.641 1.00 88.38 168 LYS A O 1
ATOM 1320 N N . ALA A 1 169 ? -1.642 4.078 22.123 1.00 92.69 169 ALA A N 1
ATOM 1321 C CA . ALA A 1 169 ? -0.560 3.599 21.267 1.00 92.69 169 ALA A CA 1
ATOM 1322 C C . ALA A 1 169 ? -0.672 4.095 19.810 1.00 92.69 169 ALA A C 1
ATOM 1324 O O . ALA A 1 169 ? 0.218 3.830 19.005 1.00 92.69 169 ALA A O 1
ATOM 1325 N N . ILE A 1 170 ? -1.757 4.796 19.464 1.00 95.38 170 ILE A N 1
ATOM 1326 C CA . ILE A 1 170 ? -1.946 5.415 18.150 1.00 95.38 170 ILE A CA 1
ATOM 1327 C C . ILE A 1 170 ? -1.085 6.681 18.060 1.00 95.38 170 ILE A C 1
ATOM 1329 O O . ILE A 1 170 ? -1.217 7.578 18.893 1.00 95.38 170 ILE A O 1
ATOM 1333 N N . SER A 1 171 ? -0.262 6.797 17.017 1.00 96.94 171 SER A N 1
ATOM 1334 C CA . SER A 1 171 ? 0.555 7.989 16.752 1.00 96.94 171 SER A CA 1
ATOM 1335 C C . SER A 1 171 ? 0.383 8.488 15.319 1.00 96.94 171 SER A C 1
ATOM 1337 O O . SER A 1 171 ? 0.245 7.692 14.392 1.00 96.94 171 SER A O 1
ATOM 1339 N N . MET A 1 172 ? 0.396 9.809 15.127 1.00 97.81 172 MET A N 1
ATOM 1340 C CA . MET A 1 172 ? 0.287 10.412 13.795 1.00 97.81 172 MET A CA 1
ATOM 1341 C C . MET A 1 172 ? 1.624 10.344 13.063 1.00 97.81 172 MET A C 1
ATOM 1343 O O . MET A 1 172 ? 2.677 10.451 13.690 1.00 97.81 172 MET A O 1
ATOM 1347 N N . ASP A 1 173 ? 1.565 10.211 11.742 1.00 96.38 173 ASP A N 1
ATOM 1348 C CA . ASP A 1 173 ? 2.724 10.335 10.865 1.00 96.38 173 ASP A CA 1
ATOM 1349 C C . ASP A 1 173 ? 2.400 11.263 9.689 1.00 96.38 173 ASP A C 1
ATOM 1351 O O . ASP A 1 173 ? 1.892 10.842 8.654 1.00 96.38 173 ASP A O 1
ATOM 1355 N N . ASP A 1 174 ? 2.695 12.546 9.875 1.00 95.88 174 ASP A N 1
ATOM 1356 C CA . ASP A 1 174 ? 2.545 13.598 8.864 1.00 95.88 174 ASP A CA 1
ATOM 1357 C C . ASP A 1 174 ? 3.890 13.915 8.177 1.00 95.88 174 ASP A C 1
ATOM 1359 O O . ASP A 1 174 ? 4.115 15.020 7.689 1.00 95.88 174 ASP A O 1
ATOM 1363 N N . SER A 1 175 ? 4.822 12.951 8.154 1.00 94.81 175 SER A N 1
ATOM 1364 C CA . SER A 1 175 ? 6.163 13.140 7.576 1.00 94.81 175 SER A CA 1
ATOM 1365 C C . SER A 1 175 ? 6.163 13.242 6.046 1.00 94.81 175 SER A C 1
ATOM 1367 O O . SER A 1 175 ? 7.193 13.597 5.464 1.00 94.81 175 SER A O 1
ATOM 1369 N N . TYR A 1 176 ? 5.036 12.923 5.404 1.00 95.69 176 TYR A N 1
ATOM 1370 C CA . TYR A 1 176 ? 4.854 12.849 3.957 1.00 95.69 176 TYR A CA 1
ATOM 1371 C C . TYR A 1 176 ? 3.907 13.971 3.499 1.00 95.69 176 TYR A C 1
ATOM 1373 O O . TYR A 1 176 ? 2.761 13.994 3.937 1.00 95.69 176 TYR A O 1
ATOM 1381 N N . PRO A 1 177 ? 4.343 14.899 2.625 1.00 93.19 177 PRO A N 1
ATOM 1382 C CA . PRO A 1 177 ? 3.562 16.100 2.298 1.00 93.19 177 PRO A CA 1
ATOM 1383 C C . PRO A 1 177 ? 2.163 15.835 1.728 1.00 93.19 177 PRO A C 1
ATOM 1385 O O . PRO A 1 177 ? 1.230 16.573 2.034 1.00 93.19 177 PRO A O 1
ATOM 1388 N N . ASP A 1 178 ? 2.026 14.775 0.929 1.00 92.81 178 ASP A N 1
ATOM 1389 C CA . ASP A 1 178 ? 0.802 14.458 0.182 1.00 92.81 178 ASP A CA 1
ATOM 1390 C C . ASP A 1 178 ? 0.022 13.275 0.789 1.00 92.81 178 ASP A C 1
ATOM 1392 O O . ASP A 1 178 ? -0.831 12.681 0.130 1.00 92.81 178 ASP A O 1
ATOM 1396 N N . ALA A 1 179 ? 0.344 12.875 2.026 1.00 96.88 179 ALA A N 1
ATOM 1397 C CA . ALA A 1 179 ? -0.260 11.713 2.667 1.00 96.88 179 ALA A CA 1
ATOM 1398 C C . ALA A 1 179 ? -0.350 11.878 4.190 1.00 96.88 179 ALA A C 1
ATOM 1400 O O . ALA A 1 179 ? 0.629 12.191 4.860 1.00 96.88 179 ALA A O 1
ATOM 1401 N N . PHE A 1 180 ? -1.519 11.583 4.755 1.00 98.19 180 PHE A N 1
ATOM 1402 C CA . PHE A 1 180 ? -1.779 11.717 6.188 1.00 98.19 180 PHE A CA 1
ATOM 1403 C C . PHE A 1 180 ? -1.701 10.351 6.857 1.00 98.19 180 PHE A C 1
ATOM 1405 O O . PHE A 1 180 ? -2.611 9.537 6.715 1.00 98.19 180 PHE A O 1
ATOM 1412 N N . GLY A 1 181 ? -0.615 10.083 7.575 1.00 97.81 181 GLY A N 1
ATOM 1413 C CA . GLY A 1 181 ? -0.337 8.780 8.170 1.00 97.81 181 GLY A CA 1
ATOM 1414 C C . GLY A 1 181 ? -0.831 8.640 9.603 1.00 97.81 181 GLY A C 1
ATOM 1415 O O . GLY A 1 181 ? -0.925 9.613 10.357 1.00 97.81 181 GLY A O 1
ATOM 1416 N N . ALA A 1 182 ? -1.111 7.403 9.996 1.00 98.00 182 ALA A N 1
ATOM 1417 C CA . ALA A 1 182 ? -1.243 6.999 11.385 1.00 98.00 182 ALA A CA 1
ATOM 1418 C C . ALA A 1 182 ? -0.626 5.618 11.596 1.00 98.00 182 ALA A C 1
ATOM 1420 O O . ALA A 1 182 ? -0.943 4.665 10.882 1.00 98.00 182 ALA A O 1
ATOM 1421 N N . ARG A 1 183 ? 0.228 5.510 12.613 1.00 97.69 183 ARG A N 1
ATOM 1422 C CA . ARG A 1 183 ? 0.746 4.242 13.118 1.00 97.69 183 ARG A CA 1
ATOM 1423 C C . ARG A 1 183 ? -0.191 3.745 14.209 1.00 97.69 183 ARG A C 1
ATOM 1425 O O . ARG A 1 183 ? -0.438 4.447 15.191 1.00 97.69 183 ARG A O 1
ATOM 1432 N N . VAL A 1 184 ? -0.729 2.546 14.022 1.00 97.31 184 VAL A N 1
ATOM 1433 C CA . VAL A 1 184 ? -1.771 1.969 14.878 1.00 97.31 184 VAL A CA 1
ATOM 1434 C C . VAL A 1 184 ? -1.416 0.533 15.262 1.00 97.31 184 VAL A C 1
ATOM 1436 O O . VAL A 1 184 ? -0.766 -0.158 14.472 1.00 97.31 184 VAL A O 1
ATOM 1439 N N . PRO A 1 185 ? -1.826 0.056 16.452 1.00 96.75 185 PRO A N 1
ATOM 1440 C CA . PRO A 1 185 ? -1.757 -1.364 16.774 1.00 96.75 185 PRO A CA 1
ATOM 1441 C C . PRO A 1 185 ? -2.476 -2.189 15.705 1.00 96.75 185 PRO A C 1
ATOM 1443 O O . PRO A 1 185 ? -3.626 -1.897 15.364 1.00 96.75 185 PRO A O 1
ATOM 1446 N N . GLU A 1 186 ? -1.825 -3.234 15.199 1.00 97.00 186 GLU A N 1
ATOM 1447 C CA . GLU A 1 186 ? -2.384 -4.068 14.131 1.00 97.00 186 GLU A CA 1
ATOM 1448 C C . GLU A 1 186 ? -3.735 -4.665 14.525 1.00 97.00 186 GLU A C 1
ATOM 1450 O O . GLU A 1 186 ? -4.657 -4.691 13.715 1.00 97.00 186 GLU A O 1
ATOM 1455 N N . ILE A 1 187 ? -3.883 -5.066 15.791 1.00 95.56 187 ILE A N 1
ATOM 1456 C CA . ILE A 1 187 ? -5.135 -5.616 16.313 1.00 95.56 187 ILE A CA 1
ATOM 1457 C C . ILE A 1 187 ? -6.323 -4.660 16.117 1.00 95.56 187 ILE A C 1
ATOM 1459 O O . ILE A 1 187 ? -7.424 -5.112 15.816 1.00 95.56 187 ILE A O 1
ATOM 1463 N N . LEU A 1 188 ? -6.120 -3.340 16.236 1.00 95.88 188 LEU A N 1
ATOM 1464 C CA . LEU A 1 188 ? -7.186 -2.363 15.995 1.00 95.88 188 LEU A CA 1
ATOM 1465 C C . LEU A 1 188 ? -7.518 -2.269 14.508 1.00 95.88 188 LEU A C 1
ATOM 1467 O O . LEU A 1 188 ? -8.696 -2.299 14.154 1.00 95.88 188 LEU A O 1
ATOM 1471 N N . MET A 1 189 ? -6.497 -2.201 13.648 1.00 96.75 189 MET A N 1
ATOM 1472 C CA . MET A 1 189 ? -6.682 -2.205 12.195 1.00 96.75 189 MET A CA 1
ATOM 1473 C C . MET A 1 189 ? -7.445 -3.458 11.753 1.00 96.75 189 MET A C 1
ATOM 1475 O O . MET A 1 189 ? -8.448 -3.334 11.052 1.00 96.75 189 MET A O 1
ATOM 1479 N N . ARG A 1 190 ? -7.041 -4.642 12.228 1.00 96.25 190 ARG A N 1
ATOM 1480 C CA . ARG A 1 190 ? -7.695 -5.914 11.908 1.00 96.25 190 ARG A CA 1
ATOM 1481 C C . ARG A 1 190 ? -9.155 -5.922 12.340 1.00 96.25 190 ARG A C 1
ATOM 1483 O O . ARG A 1 190 ? -10.015 -6.228 11.522 1.00 96.25 190 ARG A O 1
ATOM 1490 N N . ILE A 1 191 ? -9.458 -5.540 13.580 1.00 95.38 191 ILE A N 1
ATOM 1491 C CA . ILE A 1 191 ? -10.847 -5.529 14.055 1.00 95.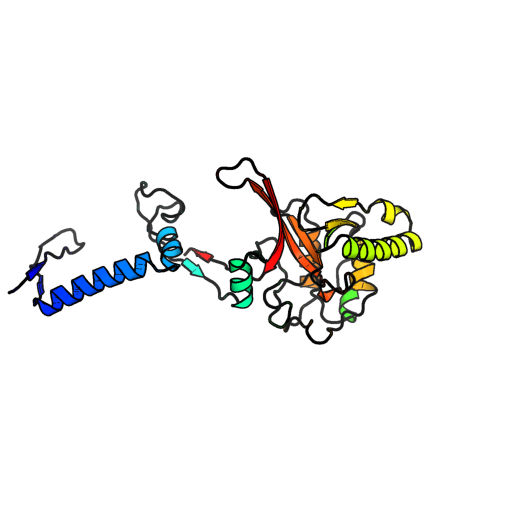38 191 ILE A CA 1
ATOM 1492 C C . ILE A 1 191 ? -11.705 -4.611 13.184 1.00 95.38 191 ILE A C 1
ATOM 1494 O O . ILE A 1 191 ? -12.811 -4.975 12.785 1.00 95.38 191 ILE A O 1
ATOM 1498 N N . VAL A 1 192 ? -11.205 -3.408 12.915 1.00 96.25 192 VAL A N 1
ATOM 1499 C CA . VAL A 1 192 ? -11.983 -2.341 12.288 1.00 96.25 192 VAL A CA 1
ATOM 1500 C C . VAL A 1 192 ? -12.169 -2.554 10.788 1.00 96.25 192 VAL A C 1
ATOM 1502 O O . VAL A 1 192 ? -13.276 -2.339 10.298 1.00 96.25 192 VAL A O 1
ATOM 1505 N N . TYR A 1 193 ? -11.130 -2.992 10.073 1.00 97.25 193 TYR A N 1
ATOM 1506 C CA . TYR A 1 193 ? -11.177 -3.184 8.622 1.00 97.25 193 TYR A CA 1
ATOM 1507 C C . TYR A 1 193 ? -11.496 -4.619 8.202 1.00 97.25 193 TYR A C 1
ATOM 1509 O O . TYR A 1 193 ? -12.072 -4.819 7.143 1.00 97.25 193 TYR A O 1
ATOM 1517 N N . ILE A 1 194 ? -11.150 -5.633 8.993 1.00 96.19 194 ILE A N 1
ATOM 1518 C CA . ILE A 1 194 ? -11.306 -7.034 8.577 1.00 96.19 194 ILE A CA 1
ATOM 1519 C C . ILE A 1 194 ? -12.451 -7.689 9.340 1.00 96.19 194 ILE A C 1
ATOM 1521 O O . ILE A 1 194 ? -13.416 -8.144 8.729 1.00 96.19 194 ILE A O 1
ATOM 1525 N N . ASP A 1 195 ? -12.386 -7.730 10.669 1.00 95.56 195 ASP A N 1
ATOM 1526 C CA . ASP A 1 195 ? -13.313 -8.559 11.444 1.00 95.56 195 ASP A CA 1
ATOM 1527 C C . ASP A 1 195 ? -14.741 -7.999 11.400 1.00 95.56 195 ASP A C 1
ATOM 1529 O O . ASP A 1 195 ? -15.679 -8.739 11.095 1.00 95.56 195 ASP A O 1
ATOM 1533 N N . LYS A 1 196 ? -14.904 -6.688 11.631 1.00 94.06 196 LYS A N 1
ATOM 1534 C CA . LYS A 1 196 ? -16.212 -6.010 11.646 1.00 94.06 196 LYS A CA 1
ATOM 1535 C C . LYS A 1 196 ? -16.842 -5.819 10.265 1.00 94.06 196 LYS A C 1
ATOM 1537 O O . LYS A 1 196 ? -18.065 -5.760 10.181 1.00 94.06 196 LYS A O 1
ATOM 1542 N N . GLN A 1 197 ? -16.039 -5.665 9.214 1.00 93.94 197 GLN A N 1
ATOM 1543 C CA . GLN A 1 197 ? -16.547 -5.326 7.881 1.00 93.94 197 GLN A CA 1
ATOM 1544 C C . GLN A 1 197 ? -17.071 -6.559 7.159 1.00 93.94 197 GLN A C 1
ATOM 1546 O O . GLN A 1 197 ? -16.478 -7.629 7.256 1.00 93.94 197 GLN A O 1
ATOM 1551 N N . ASP A 1 198 ? -18.127 -6.419 6.366 1.00 93.19 198 ASP A N 1
ATOM 1552 C CA . ASP A 1 198 ? -18.428 -7.429 5.354 1.00 93.19 198 ASP A CA 1
ATOM 1553 C C . ASP A 1 198 ? -17.422 -7.296 4.203 1.00 93.19 198 ASP A C 1
ATOM 1555 O O . ASP A 1 198 ? -17.347 -6.259 3.544 1.00 93.19 198 ASP A O 1
ATOM 1559 N N . ILE A 1 199 ? -16.624 -8.342 3.983 1.00 93.00 199 ILE A N 1
ATOM 1560 C CA . ILE A 1 199 ? -15.583 -8.347 2.950 1.00 93.00 199 ILE A CA 1
ATOM 1561 C C . ILE A 1 199 ? -16.062 -8.891 1.603 1.00 93.00 199 ILE A C 1
ATOM 1563 O O . ILE A 1 199 ? -15.254 -9.028 0.685 1.00 93.00 199 ILE A O 1
ATOM 1567 N N . GLN A 1 200 ? -17.355 -9.181 1.441 1.00 91.31 200 GLN A N 1
ATOM 1568 C CA . GLN A 1 200 ? -17.896 -9.485 0.119 1.00 91.31 200 GLN A CA 1
ATOM 1569 C C . GLN A 1 200 ? -17.668 -8.302 -0.831 1.00 91.31 200 GLN A C 1
ATOM 1571 O O . GLN A 1 200 ? -17.802 -7.131 -0.462 1.00 91.31 200 GLN A O 1
ATOM 1576 N N . PHE A 1 201 ? -17.265 -8.599 -2.066 1.00 86.69 201 PHE A N 1
ATOM 1577 C CA . PHE A 1 201 ? -16.947 -7.548 -3.021 1.00 86.69 201 PHE A CA 1
ATOM 1578 C C . PHE A 1 201 ? -18.211 -6.827 -3.484 1.00 86.69 201 PHE A C 1
ATOM 1580 O O . PHE A 1 201 ? -19.138 -7.431 -4.020 1.00 86.69 201 PHE A O 1
ATOM 1587 N N . GLN A 1 202 ? -18.197 -5.506 -3.347 1.00 86.00 202 GLN A N 1
ATOM 1588 C CA . GLN A 1 202 ? -19.180 -4.636 -3.977 1.00 86.00 202 GLN A CA 1
ATOM 1589 C C . GLN A 1 202 ? -18.844 -4.425 -5.459 1.00 86.00 202 GLN A C 1
ATOM 1591 O O . GLN A 1 202 ? -17.682 -4.513 -5.872 1.00 86.00 202 GLN A O 1
ATOM 1596 N N . ALA A 1 203 ? -19.861 -4.084 -6.253 1.00 87.62 203 ALA A N 1
ATOM 1597 C CA . ALA A 1 203 ? -19.704 -3.832 -7.680 1.00 87.62 203 ALA A CA 1
ATOM 1598 C C . ALA A 1 203 ? -18.627 -2.766 -7.958 1.00 87.62 203 ALA A C 1
ATOM 1600 O O . ALA A 1 203 ? -18.664 -1.644 -7.446 1.00 87.62 203 ALA A O 1
ATOM 1601 N N . GLY A 1 204 ? -17.650 -3.119 -8.789 1.00 89.81 204 GLY A N 1
ATOM 1602 C CA . GLY A 1 204 ? -16.530 -2.260 -9.162 1.00 89.81 204 GLY A CA 1
ATOM 1603 C C . GLY A 1 204 ? -15.339 -2.279 -8.196 1.00 89.81 204 GLY A C 1
ATOM 1604 O O . GLY A 1 204 ? -14.358 -1.587 -8.478 1.00 89.81 204 GLY A O 1
ATOM 1605 N N . TRP A 1 205 ? -15.391 -3.039 -7.098 1.00 91.62 205 TRP A N 1
ATOM 1606 C CA . TRP A 1 205 ? -14.266 -3.272 -6.174 1.00 91.62 205 TRP A CA 1
ATOM 1607 C C . TRP A 1 205 ? -13.626 -4.653 -6.337 1.00 91.62 205 TRP A C 1
ATOM 1609 O O . TRP A 1 205 ? -12.611 -4.955 -5.716 1.00 91.62 205 TRP A O 1
ATOM 1619 N N . GLU A 1 206 ? -14.184 -5.495 -7.200 1.00 92.06 206 GLU A N 1
ATOM 1620 C CA . GLU A 1 206 ? -13.693 -6.842 -7.428 1.00 92.06 206 GLU A CA 1
ATOM 1621 C C . GLU A 1 206 ? -12.291 -6.823 -8.033 1.00 92.06 206 GLU A C 1
ATOM 1623 O O . GLU A 1 206 ? -12.042 -6.226 -9.082 1.00 92.06 206 GLU A O 1
ATOM 1628 N N . THR A 1 207 ? -11.396 -7.609 -7.450 1.00 90.25 207 THR A N 1
ATOM 1629 C CA . THR A 1 207 ? -10.016 -7.742 -7.931 1.00 90.25 207 THR A CA 1
ATOM 1630 C C . THR A 1 207 ? -9.910 -8.554 -9.224 1.00 90.25 207 THR A C 1
ATOM 1632 O O . THR A 1 207 ? -8.881 -8.517 -9.895 1.00 90.25 207 THR A O 1
ATOM 1635 N N . GLY A 1 208 ? -10.944 -9.326 -9.585 1.00 88.31 208 GLY A N 1
ATOM 1636 C CA . GLY A 1 208 ? -10.906 -10.256 -10.721 1.00 88.31 208 GLY A CA 1
ATOM 1637 C C . GLY A 1 208 ? -9.981 -11.454 -10.495 1.00 88.31 208 GLY A C 1
ATOM 1638 O O . GLY A 1 208 ? -9.544 -12.091 -11.456 1.00 88.31 208 GLY A O 1
ATOM 1639 N N . ARG A 1 209 ? -9.640 -11.742 -9.233 1.00 85.06 209 ARG A N 1
ATOM 1640 C CA . ARG A 1 209 ? -8.808 -12.879 -8.855 1.00 85.06 209 ARG A CA 1
ATOM 1641 C C . ARG A 1 209 ? -9.184 -13.376 -7.462 1.00 85.06 209 ARG A C 1
ATOM 1643 O O . ARG A 1 209 ? -9.190 -12.600 -6.514 1.00 85.06 209 ARG A O 1
ATOM 1650 N N . HIS A 1 210 ? -9.418 -14.678 -7.341 1.00 87.56 210 HIS A N 1
ATOM 1651 C CA . HIS A 1 210 ? -9.547 -15.315 -6.035 1.00 87.56 210 HIS A CA 1
ATOM 1652 C C . HIS A 1 210 ? -8.197 -15.304 -5.304 1.00 87.56 210 HIS A C 1
ATOM 1654 O O . HIS A 1 210 ? -7.136 -15.489 -5.921 1.00 87.56 210 HIS A O 1
ATOM 1660 N N . SER A 1 211 ? -8.236 -15.086 -3.995 1.00 86.94 211 SER A N 1
ATOM 1661 C CA . SER A 1 211 ? -7.049 -15.095 -3.143 1.00 86.94 211 SER A CA 1
ATOM 1662 C C . SER A 1 211 ? -7.231 -16.051 -1.965 1.00 86.94 211 SER A C 1
ATOM 1664 O O . SER A 1 211 ? -8.247 -16.735 -1.896 1.00 86.94 211 SER A O 1
ATOM 1666 N N . GLU A 1 212 ? -6.212 -16.214 -1.132 1.00 91.62 212 GLU A N 1
ATOM 1667 C CA . GLU A 1 212 ? -6.168 -17.248 -0.090 1.00 91.62 212 GLU A CA 1
ATOM 1668 C C . GLU A 1 212 ? -5.584 -16.663 1.202 1.00 91.62 212 GLU A C 1
ATOM 1670 O O . GLU A 1 212 ? -4.719 -15.785 1.111 1.00 91.62 212 GLU A O 1
ATOM 1675 N N . PRO A 1 213 ? -5.965 -17.187 2.385 1.00 94.69 213 PRO A N 1
ATOM 1676 C CA . PRO A 1 213 ? -5.469 -16.712 3.680 1.00 94.69 213 PRO A CA 1
ATOM 1677 C C . PRO A 1 213 ? -3.946 -16.548 3.752 1.00 94.69 213 PRO A C 1
ATOM 1679 O O . PRO A 1 213 ? -3.468 -15.526 4.225 1.00 94.69 213 PRO A O 1
ATOM 1682 N N . ALA A 1 214 ? -3.179 -17.466 3.156 1.00 94.50 214 ALA A N 1
ATOM 1683 C CA . ALA A 1 214 ? -1.719 -17.378 3.133 1.00 94.50 214 ALA A CA 1
ATOM 1684 C C . ALA A 1 214 ? -1.187 -16.088 2.470 1.00 94.50 214 ALA A C 1
ATOM 1686 O O . ALA A 1 214 ? -0.161 -15.557 2.886 1.00 94.50 214 ALA A O 1
ATOM 1687 N N . PHE A 1 215 ? -1.868 -15.548 1.450 1.00 94.81 215 PHE A N 1
ATOM 1688 C CA . PHE A 1 215 ? -1.482 -14.262 0.850 1.00 94.81 215 PHE A CA 1
ATOM 1689 C C . PHE A 1 215 ? -1.834 -13.076 1.750 1.00 94.81 215 PHE A C 1
ATOM 1691 O O . PHE A 1 215 ? -1.165 -12.046 1.676 1.00 94.81 215 PHE A O 1
ATOM 1698 N N . MET A 1 216 ? -2.865 -13.212 2.586 1.00 96.44 216 MET A N 1
ATOM 1699 C CA . MET A 1 216 ? -3.205 -12.216 3.596 1.00 96.44 216 MET A CA 1
ATOM 1700 C C . MET A 1 216 ? -2.148 -12.180 4.700 1.00 96.44 216 MET A C 1
ATOM 1702 O O . MET A 1 216 ? -1.660 -11.099 5.017 1.00 96.44 216 MET A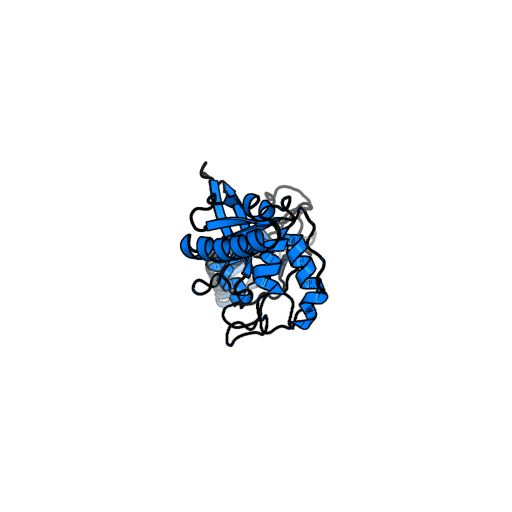 O 1
ATOM 1706 N N . ASP A 1 217 ? -1.720 -13.342 5.199 1.00 96.88 217 ASP A N 1
ATOM 1707 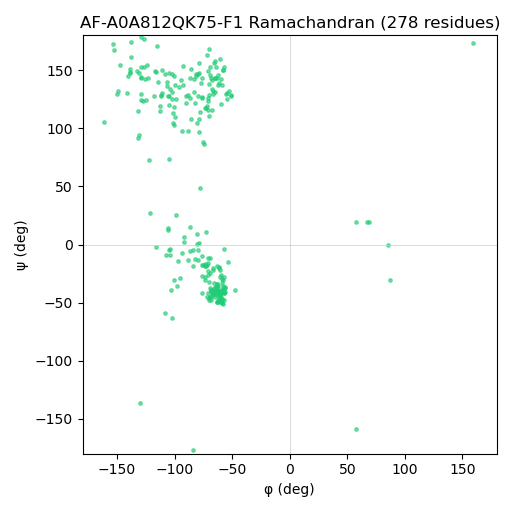C CA . ASP A 1 217 ? -0.645 -13.444 6.195 1.00 96.88 217 ASP A CA 1
ATOM 1708 C C . ASP A 1 217 ? 0.667 -12.864 5.645 1.00 96.88 217 ASP A C 1
ATOM 1710 O O . ASP A 1 217 ? 1.327 -12.052 6.288 1.00 96.88 217 ASP A O 1
ATOM 1714 N N . MET A 1 218 ? 1.010 -13.161 4.386 1.00 95.94 218 MET A N 1
ATOM 1715 C CA . MET A 1 218 ? 2.166 -12.535 3.731 1.00 95.94 218 MET A CA 1
ATOM 1716 C C . MET A 1 218 ? 2.063 -11.005 3.663 1.00 95.94 218 MET A C 1
ATOM 1718 O O . MET A 1 218 ? 3.072 -10.318 3.827 1.00 95.94 218 MET A O 1
ATOM 1722 N N . ASN A 1 219 ? 0.870 -10.460 3.410 1.00 96.75 219 ASN A N 1
ATOM 1723 C CA . ASN A 1 219 ? 0.654 -9.017 3.413 1.00 96.75 219 ASN A CA 1
ATOM 1724 C C . ASN A 1 219 ? 0.779 -8.429 4.825 1.00 96.75 219 ASN A C 1
ATOM 1726 O O . ASN A 1 219 ? 1.381 -7.367 4.966 1.00 96.75 219 ASN A O 1
ATOM 1730 N N . LEU A 1 220 ? 0.263 -9.115 5.852 1.00 96.88 220 LEU A N 1
ATOM 1731 C CA . LEU A 1 220 ? 0.428 -8.732 7.258 1.00 96.88 220 LEU A CA 1
ATOM 1732 C C . LEU A 1 220 ? 1.911 -8.706 7.645 1.00 96.88 220 LEU A C 1
ATOM 1734 O O . LEU A 1 220 ? 2.396 -7.692 8.137 1.00 96.88 220 LEU A O 1
ATOM 1738 N N . HIS A 1 221 ? 2.664 -9.762 7.339 1.00 96.69 221 HIS A N 1
ATOM 1739 C CA . HIS A 1 221 ? 4.109 -9.798 7.566 1.00 96.69 221 HIS A CA 1
ATOM 1740 C C . HIS A 1 221 ? 4.853 -8.664 6.856 1.00 96.69 221 HIS A C 1
ATOM 1742 O O . HIS A 1 221 ? 5.727 -8.048 7.461 1.00 96.69 221 HIS A O 1
ATOM 1748 N N . ALA A 1 222 ? 4.491 -8.355 5.608 1.00 96.62 222 ALA A N 1
ATOM 1749 C CA . ALA A 1 222 ? 5.133 -7.279 4.861 1.00 96.62 222 ALA A CA 1
ATOM 1750 C C . ALA A 1 222 ? 4.951 -5.918 5.552 1.00 96.62 222 ALA A C 1
ATOM 1752 O O . ALA A 1 222 ? 5.928 -5.200 5.735 1.00 96.62 222 ALA A O 1
ATOM 1753 N N . VAL A 1 223 ? 3.731 -5.576 5.986 1.00 97.12 223 VAL A N 1
ATOM 1754 C CA . VAL A 1 223 ? 3.454 -4.279 6.641 1.00 97.12 223 VAL A CA 1
ATOM 1755 C C . VAL A 1 223 ? 3.959 -4.189 8.084 1.00 97.12 223 VAL A C 1
ATOM 1757 O O . VAL A 1 223 ? 4.096 -3.084 8.610 1.00 97.12 223 VAL A O 1
ATOM 1760 N N . ARG A 1 224 ? 4.243 -5.331 8.725 1.00 95.25 224 ARG A N 1
ATOM 1761 C CA . ARG A 1 224 ? 4.882 -5.404 10.051 1.00 95.25 224 ARG A CA 1
ATOM 1762 C C . ARG A 1 224 ? 6.385 -5.135 9.998 1.00 95.25 224 ARG A C 1
ATOM 1764 O O . ARG A 1 224 ? 6.957 -4.730 11.008 1.00 95.25 224 ARG A O 1
ATOM 1771 N N . ASP A 1 225 ? 7.035 -5.405 8.867 1.00 94.38 225 ASP A N 1
ATOM 1772 C CA . ASP A 1 225 ? 8.486 -5.293 8.740 1.00 94.38 225 ASP A CA 1
ATOM 1773 C C . ASP A 1 225 ? 8.934 -3.826 8.641 1.00 94.38 225 ASP A C 1
ATOM 1775 O O . ASP A 1 225 ? 9.094 -3.255 7.558 1.00 94.38 225 ASP A O 1
ATOM 1779 N N . GLU A 1 226 ? 9.175 -3.214 9.802 1.00 90.00 226 GLU A N 1
ATOM 1780 C CA . GLU A 1 226 ? 9.707 -1.851 9.912 1.00 90.00 226 GLU A CA 1
ATOM 1781 C C . GLU A 1 226 ? 11.172 -1.732 9.451 1.00 90.00 226 GLU A C 1
ATOM 1783 O O . GLU A 1 226 ? 11.656 -0.614 9.284 1.00 90.00 226 GLU A O 1
ATOM 1788 N N . THR A 1 227 ? 11.878 -2.851 9.233 1.00 91.75 227 THR A N 1
ATOM 1789 C CA . THR A 1 227 ? 13.270 -2.853 8.745 1.00 91.75 227 THR A CA 1
ATOM 1790 C C . THR A 1 227 ? 13.365 -2.840 7.221 1.00 91.75 227 THR A C 1
ATOM 1792 O O . THR A 1 227 ? 14.436 -2.576 6.670 1.00 91.75 227 THR A O 1
ATOM 1795 N N . SER A 1 228 ? 12.247 -3.097 6.536 1.00 92.19 228 SER A N 1
ATOM 1796 C CA . SER A 1 228 ? 12.180 -3.060 5.081 1.00 92.19 228 SER A CA 1
ATOM 1797 C C . SER A 1 228 ? 12.498 -1.665 4.532 1.00 92.19 228 SER A C 1
ATOM 1799 O O . SER A 1 228 ? 12.055 -0.645 5.060 1.00 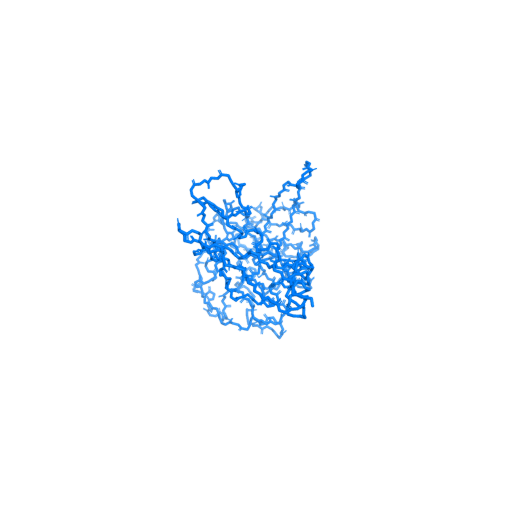92.19 228 SER A O 1
ATOM 1801 N N . ASN A 1 229 ? 13.270 -1.622 3.443 1.00 88.94 229 ASN A N 1
ATOM 1802 C CA . ASN A 1 229 ? 13.577 -0.393 2.719 1.00 88.94 229 ASN A CA 1
ATOM 1803 C C . ASN A 1 229 ? 13.358 -0.599 1.206 1.00 88.94 229 ASN A C 1
ATOM 1805 O O . ASN A 1 229 ? 14.088 -1.394 0.607 1.00 88.94 229 ASN A O 1
ATOM 1809 N N . PRO A 1 230 ? 12.387 0.088 0.576 1.00 92.50 230 PRO A N 1
ATOM 1810 C CA . PRO A 1 230 ? 11.434 1.019 1.186 1.00 92.50 230 PRO A CA 1
ATOM 1811 C C . PRO A 1 230 ? 10.493 0.351 2.194 1.00 92.50 230 PRO A C 1
ATOM 1813 O O . PRO A 1 230 ? 10.182 -0.838 2.067 1.00 92.50 230 PRO A O 1
ATOM 1816 N N . ARG A 1 231 ? 10.015 1.131 3.171 1.00 95.69 231 ARG A N 1
ATOM 1817 C CA . ARG A 1 231 ? 9.091 0.636 4.196 1.00 95.69 231 ARG A CA 1
ATOM 1818 C C . ARG A 1 231 ? 7.750 0.282 3.561 1.00 95.69 231 ARG A C 1
ATOM 1820 O O . ARG A 1 231 ? 7.152 1.116 2.876 1.00 95.69 231 ARG A O 1
ATOM 1827 N N . VAL A 1 232 ? 7.250 -0.922 3.830 1.00 97.94 232 VAL A N 1
ATOM 1828 C CA . VAL A 1 232 ? 5.902 -1.333 3.406 1.00 97.94 232 VAL A CA 1
ATOM 1829 C C . VAL A 1 232 ? 4.856 -0.754 4.352 1.00 97.94 232 VAL A C 1
ATOM 1831 O O . VAL A 1 232 ? 4.942 -0.907 5.569 1.00 97.94 232 VAL A O 1
ATOM 1834 N N . VAL A 1 233 ? 3.854 -0.088 3.791 1.00 98.19 233 VAL A N 1
ATOM 1835 C CA . VAL A 1 233 ? 2.761 0.556 4.529 1.00 98.19 233 VAL A CA 1
ATOM 1836 C C . VAL A 1 233 ? 1.429 0.305 3.826 1.00 98.19 233 VAL A C 1
ATOM 1838 O O . VAL A 1 233 ? 1.380 -0.270 2.736 1.00 98.19 233 VAL A O 1
ATOM 1841 N N . LEU A 1 234 ? 0.335 0.738 4.448 1.00 98.62 234 LEU A N 1
ATOM 1842 C CA . LEU A 1 234 ? -0.990 0.734 3.840 1.00 98.62 234 LEU A CA 1
ATOM 1843 C C . LEU A 1 234 ? -1.354 2.123 3.324 1.00 98.62 234 LEU A C 1
ATOM 1845 O O . LEU A 1 234 ? -1.026 3.133 3.946 1.00 98.62 234 LEU A O 1
ATOM 1849 N N . TYR A 1 235 ? -2.073 2.167 2.208 1.00 98.50 235 TYR A N 1
ATOM 1850 C CA . TYR A 1 235 ? -2.661 3.385 1.659 1.00 98.50 235 TYR A CA 1
ATOM 1851 C C . TYR A 1 235 ? -4.154 3.169 1.411 1.00 98.50 235 TYR A C 1
ATOM 1853 O O . TYR A 1 235 ? -4.529 2.239 0.695 1.00 98.50 235 TYR A O 1
ATOM 1861 N N . GLN A 1 236 ? -5.003 4.007 2.007 1.00 98.19 236 GLN A N 1
ATOM 1862 C CA . GLN A 1 236 ? -6.446 3.984 1.783 1.00 98.19 236 GLN A CA 1
ATOM 1863 C C . GLN A 1 236 ? -6.774 4.717 0.477 1.00 98.19 236 GLN A C 1
ATOM 1865 O O . GLN A 1 236 ? -6.721 5.942 0.407 1.00 98.19 236 GLN A O 1
ATOM 1870 N N . TYR A 1 237 ? -7.089 3.945 -0.562 1.00 97.44 237 TYR A N 1
ATOM 1871 C CA . TYR A 1 237 ? -7.369 4.431 -1.913 1.00 97.44 237 TYR A CA 1
ATOM 1872 C C . TYR A 1 237 ? -8.820 4.893 -2.110 1.00 97.44 237 TYR A C 1
ATOM 1874 O O . TYR A 1 237 ? -9.118 5.607 -3.068 1.00 97.44 237 TYR A O 1
ATOM 1882 N N . ASP A 1 238 ? -9.744 4.483 -1.239 1.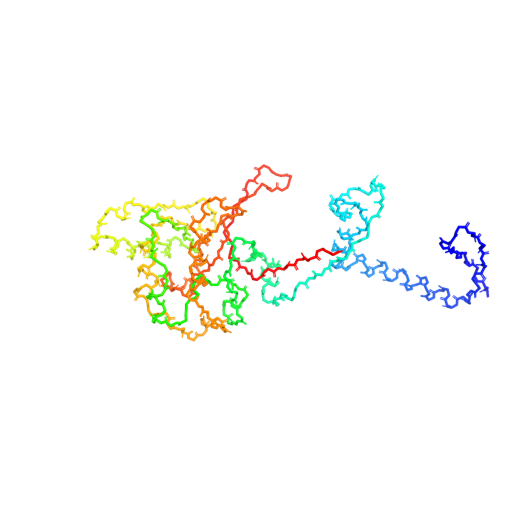00 96.44 238 ASP A N 1
ATOM 1883 C CA . ASP A 1 238 ? -11.123 4.960 -1.290 1.00 96.44 238 ASP A CA 1
ATOM 1884 C C . ASP A 1 238 ? -11.239 6.358 -0.670 1.00 96.44 238 ASP A C 1
ATOM 1886 O O . ASP A 1 238 ? -11.395 6.514 0.540 1.00 96.44 238 ASP A O 1
ATOM 1890 N N . ALA A 1 239 ? -11.209 7.379 -1.527 1.00 93.31 239 ALA A N 1
ATOM 1891 C CA . ALA A 1 239 ? -11.362 8.777 -1.125 1.00 93.31 239 ALA A CA 1
ATOM 1892 C C . ALA A 1 239 ? -12.724 9.088 -0.472 1.00 93.31 239 ALA A C 1
ATOM 1894 O O . ALA A 1 239 ? -12.866 10.105 0.207 1.00 93.31 239 ALA A O 1
ATOM 1895 N N . THR A 1 240 ? -13.739 8.243 -0.694 1.00 94.69 240 THR A N 1
ATOM 1896 C CA . THR A 1 240 ? -15.121 8.486 -0.249 1.00 94.69 240 THR A CA 1
ATOM 1897 C C . THR A 1 240 ? -15.493 7.725 1.013 1.00 94.69 240 THR A C 1
ATOM 1899 O O . THR A 1 240 ? -16.312 8.201 1.797 1.00 94.69 240 THR A O 1
ATOM 1902 N N . ASN A 1 241 ? -14.901 6.550 1.216 1.00 95.56 241 ASN A N 1
ATOM 1903 C CA . ASN A 1 241 ? -15.146 5.717 2.379 1.00 95.56 241 ASN A CA 1
ATOM 1904 C C . ASN A 1 241 ? -13.813 5.279 2.998 1.00 95.56 241 ASN A C 1
ATOM 1906 O O . ASN A 1 241 ? -13.276 4.234 2.617 1.00 95.56 241 ASN A O 1
ATOM 1910 N N . PRO A 1 242 ? -13.301 6.014 4.003 1.00 96.50 242 PRO A N 1
ATOM 1911 C CA . PRO A 1 242 ? -12.042 5.661 4.640 1.00 96.50 242 PRO A CA 1
ATOM 1912 C C . PRO A 1 242 ? -12.090 4.301 5.341 1.00 96.50 242 PRO A C 1
ATOM 1914 O O . PRO A 1 242 ? -11.034 3.727 5.563 1.00 96.50 242 PRO A O 1
ATOM 1917 N N . MET A 1 243 ? -13.281 3.761 5.634 1.00 95.94 243 MET A N 1
ATOM 1918 C CA . MET A 1 243 ? -13.477 2.463 6.288 1.00 95.94 243 MET A CA 1
ATOM 1919 C C . MET A 1 243 ? -13.624 1.295 5.312 1.00 95.94 243 MET A C 1
ATOM 1921 O O . MET A 1 243 ? -13.827 0.163 5.747 1.00 95.94 243 MET A O 1
ATOM 1925 N N . ASN A 1 244 ? -13.526 1.537 4.002 1.00 96.06 244 ASN A N 1
ATOM 1926 C CA . ASN A 1 244 ? -13.631 0.478 3.009 1.00 96.06 244 ASN A CA 1
ATOM 1927 C C . ASN A 1 244 ? -12.381 -0.424 3.038 1.00 96.06 244 ASN A C 1
ATOM 1929 O O . ASN A 1 244 ? -11.290 0.039 2.682 1.00 96.06 244 ASN A O 1
ATOM 1933 N N . PRO A 1 245 ? -12.505 -1.718 3.386 1.00 95.94 245 PRO A N 1
ATOM 1934 C CA . PRO A 1 245 ? -11.349 -2.608 3.429 1.00 95.94 245 PRO A CA 1
ATOM 1935 C C . PRO A 1 245 ? -10.793 -2.950 2.047 1.00 95.94 245 PRO A C 1
ATOM 1937 O O . PRO A 1 245 ? -9.596 -3.202 1.915 1.00 95.94 245 PRO A O 1
ATOM 1940 N N . HIS A 1 246 ? -11.625 -2.903 1.003 1.00 95.69 246 HIS A N 1
ATOM 1941 C CA . HIS A 1 246 ? -11.195 -3.124 -0.383 1.00 95.69 246 HIS A CA 1
ATOM 1942 C C . HIS A 1 246 ? -10.376 -1.955 -0.937 1.00 95.69 246 HIS A C 1
ATOM 1944 O O . HIS A 1 246 ? -9.670 -2.115 -1.932 1.00 95.69 246 HIS A O 1
ATOM 1950 N N . GLY A 1 247 ? -10.461 -0.786 -0.298 1.00 96.44 247 GLY A N 1
ATOM 1951 C CA . GLY A 1 247 ? -9.660 0.389 -0.626 1.00 96.44 247 GLY A CA 1
ATOM 1952 C C . GLY A 1 247 ? -8.240 0.354 -0.064 1.00 96.44 247 GLY A C 1
ATOM 1953 O O . GLY A 1 247 ? -7.396 1.117 -0.525 1.00 96.44 247 GLY A O 1
ATOM 1954 N N . LEU A 1 248 ? -7.932 -0.550 0.870 1.00 98.00 248 LEU A N 1
ATOM 1955 C CA . LEU A 1 248 ? -6.583 -0.671 1.413 1.00 98.00 248 LEU A CA 1
ATOM 1956 C C . LEU A 1 248 ? -5.642 -1.307 0.385 1.00 98.00 248 LEU A C 1
ATOM 1958 O O . LEU A 1 248 ? -5.799 -2.466 -0.010 1.00 98.00 248 LEU A O 1
ATOM 1962 N N . LEU A 1 249 ? -4.626 -0.551 -0.019 1.00 98.25 249 LEU A N 1
ATOM 1963 C CA . LEU A 1 249 ? -3.558 -0.990 -0.910 1.00 98.25 249 LEU A CA 1
ATOM 1964 C C . LEU A 1 249 ? -2.249 -1.155 -0.142 1.00 98.25 249 LEU A C 1
ATOM 1966 O O . LEU A 1 249 ? -1.954 -0.379 0.768 1.00 98.25 249 LEU A O 1
ATOM 1970 N N . ILE A 1 250 ? -1.435 -2.125 -0.559 1.00 98.38 250 ILE A N 1
ATOM 1971 C CA . ILE A 1 250 ? -0.018 -2.147 -0.192 1.00 98.38 250 ILE A CA 1
ATOM 1972 C C . ILE A 1 250 ? 0.666 -0.961 -0.875 1.00 98.38 250 ILE A C 1
ATOM 1974 O O . ILE A 1 250 ? 0.464 -0.728 -2.068 1.00 98.38 250 ILE A O 1
ATOM 1978 N N . ALA A 1 251 ? 1.481 -0.228 -0.127 1.00 98.25 251 ALA A N 1
ATOM 1979 C CA . ALA A 1 251 ? 2.215 0.938 -0.591 1.00 98.25 251 ALA A CA 1
ATOM 1980 C C . ALA A 1 251 ? 3.650 0.935 -0.052 1.00 98.25 251 ALA A C 1
ATOM 1982 O O . ALA A 1 251 ? 3.955 0.264 0.936 1.00 98.25 251 ALA A O 1
ATOM 1983 N N . TYR A 1 252 ? 4.518 1.715 -0.690 1.00 97.75 252 TYR A N 1
ATOM 1984 C CA . TYR A 1 252 ? 5.822 2.064 -0.144 1.00 97.75 252 TYR A CA 1
ATOM 1985 C C . TYR A 1 252 ? 5.814 3.492 0.373 1.00 97.75 252 TYR A C 1
ATOM 1987 O O . TYR A 1 252 ? 5.334 4.401 -0.306 1.00 97.75 252 TYR A O 1
ATOM 1995 N N . ALA A 1 253 ? 6.354 3.667 1.575 1.00 96.75 253 ALA A N 1
ATOM 1996 C CA . ALA A 1 253 ? 6.723 4.960 2.121 1.00 96.75 253 ALA A CA 1
ATOM 1997 C C . ALA A 1 253 ? 8.205 5.186 1.783 1.00 96.75 253 ALA A C 1
ATOM 1999 O O . ALA A 1 253 ? 9.097 4.603 2.402 1.00 96.75 253 ALA A O 1
ATOM 2000 N N . GLU A 1 254 ? 8.449 5.939 0.714 1.00 93.75 254 GLU A N 1
ATOM 2001 C CA . GLU A 1 254 ? 9.768 6.131 0.116 1.00 93.75 254 GLU A CA 1
ATOM 2002 C C . GLU A 1 254 ? 10.374 7.464 0.554 1.00 93.75 254 GLU A C 1
ATOM 2004 O O . GLU A 1 254 ? 9.706 8.501 0.535 1.00 93.75 254 GLU A O 1
ATOM 2009 N N . GLU A 1 255 ? 11.663 7.438 0.887 1.00 92.69 255 GLU A N 1
ATOM 2010 C CA . GLU A 1 255 ? 12.480 8.616 1.155 1.00 92.69 255 GLU A CA 1
ATOM 2011 C C . GLU A 1 255 ? 13.767 8.530 0.327 1.00 92.69 255 GLU A C 1
ATOM 2013 O O . GLU A 1 255 ? 14.502 7.546 0.413 1.00 92.69 255 GLU A O 1
ATOM 2018 N N . TRP A 1 256 ? 14.052 9.551 -0.480 1.00 88.62 256 TRP A N 1
ATOM 2019 C CA . TRP A 1 256 ? 15.312 9.643 -1.217 1.00 88.62 256 TRP A CA 1
ATOM 2020 C C . TRP A 1 256 ? 15.758 11.092 -1.388 1.00 88.62 256 TRP A C 1
ATOM 2022 O O . TRP A 1 256 ? 14.954 12.023 -1.422 1.00 88.62 256 TRP A O 1
ATOM 2032 N N . THR A 1 257 ? 17.061 11.294 -1.540 1.00 88.94 257 THR A N 1
ATOM 2033 C CA . THR A 1 257 ? 17.629 12.608 -1.855 1.00 88.94 257 THR A CA 1
ATOM 2034 C C . THR A 1 257 ? 17.624 12.807 -3.365 1.00 88.94 257 THR A C 1
ATOM 2036 O O . THR A 1 257 ? 18.129 11.964 -4.109 1.00 88.94 257 THR A O 1
ATOM 2039 N N . ALA A 1 258 ? 17.038 13.908 -3.840 1.00 82.12 258 ALA A N 1
ATOM 2040 C CA . ALA A 1 258 ? 16.968 14.175 -5.272 1.00 82.12 258 ALA A CA 1
ATOM 2041 C C . ALA A 1 258 ? 18.381 14.324 -5.881 1.00 82.12 258 ALA A C 1
ATOM 2043 O O . ALA A 1 258 ? 19.229 15.005 -5.297 1.00 82.12 258 ALA A O 1
ATOM 2044 N N . PRO A 1 259 ? 18.654 13.742 -7.066 1.00 79.00 259 PRO A N 1
ATOM 2045 C CA . PRO A 1 259 ? 19.943 13.909 -7.728 1.00 79.00 259 PRO A CA 1
ATOM 2046 C C . PRO A 1 259 ? 20.252 15.397 -7.924 1.00 79.00 259 PRO A C 1
ATOM 2048 O O . PRO A 1 259 ? 19.428 16.131 -8.466 1.00 79.00 259 PRO A O 1
ATOM 2051 N N . HIS A 1 260 ? 21.445 15.833 -7.513 1.00 84.69 260 HIS A N 1
ATOM 2052 C CA . HIS A 1 260 ? 21.902 17.231 -7.600 1.00 84.69 260 HIS A CA 1
ATOM 2053 C C . HIS A 1 260 ? 21.151 18.226 -6.691 1.00 84.69 260 HIS A C 1
ATOM 2055 O O . HIS A 1 260 ? 21.223 19.435 -6.905 1.00 84.69 260 HIS A O 1
ATOM 2061 N N . SER A 1 261 ? 20.456 17.750 -5.653 1.00 83.19 261 SER A N 1
ATOM 2062 C CA . SER A 1 261 ? 19.831 18.595 -4.632 1.00 83.19 261 SER A CA 1
ATOM 2063 C C . SER A 1 261 ? 20.028 17.998 -3.240 1.00 83.19 261 SER A C 1
ATOM 2065 O O . SER A 1 261 ? 20.038 16.787 -3.074 1.00 83.19 261 SER A O 1
ATOM 2067 N N . SER A 1 262 ? 20.138 18.836 -2.210 1.00 86.56 262 SER A N 1
ATOM 2068 C CA . SER A 1 262 ? 20.060 18.397 -0.808 1.00 86.56 262 SER A CA 1
ATOM 2069 C C . SER A 1 262 ? 18.618 18.154 -0.341 1.00 86.56 262 SER A C 1
ATOM 2071 O O . SER A 1 262 ? 18.390 17.820 0.821 1.00 86.56 262 SER A O 1
ATOM 2073 N N . LYS A 1 263 ? 17.627 18.338 -1.225 1.00 90.12 263 LYS A N 1
ATOM 2074 C CA . LYS A 1 263 ? 16.216 18.132 -0.911 1.00 90.12 263 LYS A CA 1
ATOM 2075 C C . LYS A 1 263 ? 15.913 16.641 -0.775 1.00 90.12 263 LYS A C 1
ATOM 2077 O O . LYS A 1 263 ? 16.021 15.881 -1.738 1.00 90.12 263 LYS A O 1
ATOM 2082 N N . VAL A 1 264 ? 15.461 16.266 0.416 1.00 90.88 264 VAL A N 1
ATOM 2083 C CA . VAL A 1 264 ? 14.845 14.967 0.684 1.00 90.88 264 VAL A CA 1
ATOM 2084 C C . VAL A 1 264 ? 13.424 14.983 0.124 1.00 90.88 264 VAL A C 1
ATOM 2086 O O . VAL A 1 264 ? 12.633 15.883 0.416 1.00 90.88 264 VAL A O 1
ATOM 2089 N N . VAL A 1 265 ? 13.118 14.005 -0.718 1.00 90.94 265 VAL A N 1
ATOM 2090 C CA . VAL A 1 265 ? 11.790 13.754 -1.270 1.00 90.94 265 VAL A CA 1
ATOM 2091 C C . VAL A 1 265 ? 11.187 12.585 -0.509 1.00 90.94 265 VAL A C 1
ATOM 2093 O O . VAL A 1 265 ? 11.837 11.559 -0.328 1.00 90.94 265 VAL A O 1
ATOM 2096 N N 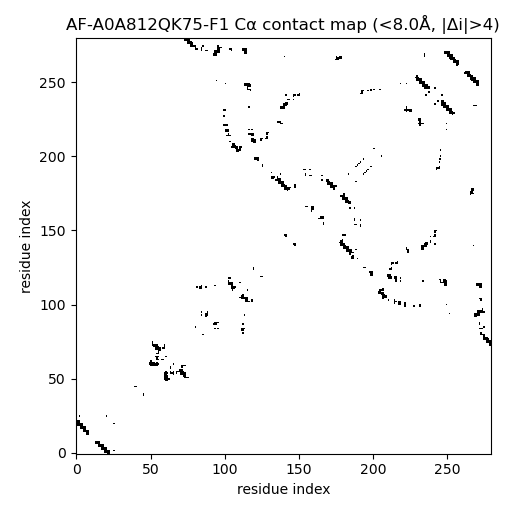. ARG A 1 266 ? 9.948 12.765 -0.053 1.00 94.88 266 ARG A N 1
ATOM 2097 C CA . ARG A 1 266 ? 9.173 11.757 0.667 1.00 94.88 266 ARG A CA 1
ATOM 2098 C C . ARG A 1 266 ? 7.856 11.548 -0.043 1.00 94.88 266 ARG A C 1
ATOM 2100 O O . ARG A 1 266 ? 7.117 12.514 -0.227 1.00 94.88 266 ARG A O 1
ATOM 2107 N N . THR A 1 267 ? 7.549 10.313 -0.419 1.00 95.44 267 THR A N 1
ATOM 2108 C CA . THR A 1 267 ? 6.267 9.984 -1.053 1.00 95.44 267 THR A CA 1
ATOM 2109 C C . THR A 1 267 ? 5.727 8.659 -0.551 1.00 95.44 267 THR A C 1
ATOM 2111 O O . THR A 1 267 ? 6.493 7.725 -0.338 1.00 95.44 267 THR A O 1
ATOM 2114 N N . VAL A 1 268 ? 4.404 8.561 -0.431 1.00 97.50 268 VAL A N 1
ATOM 2115 C CA . VAL A 1 268 ? 3.719 7.281 -0.233 1.00 97.50 268 VAL A CA 1
ATOM 2116 C C . VAL A 1 268 ? 3.054 6.901 -1.543 1.00 97.50 268 VAL A C 1
ATOM 2118 O O . VAL A 1 268 ? 2.222 7.653 -2.048 1.00 97.50 268 VAL A O 1
ATOM 2121 N N . LYS A 1 269 ? 3.431 5.757 -2.114 1.00 96.81 269 LYS A N 1
ATOM 2122 C CA . LYS A 1 269 ? 2.899 5.305 -3.403 1.00 96.81 269 LYS A CA 1
ATOM 2123 C C . LYS A 1 269 ? 2.397 3.872 -3.313 1.00 96.81 269 LYS A C 1
ATOM 2125 O O . LYS A 1 269 ? 3.146 3.003 -2.865 1.00 96.81 269 LYS A O 1
ATOM 2130 N N . PRO A 1 270 ? 1.161 3.592 -3.761 1.00 97.75 270 PRO A N 1
ATOM 2131 C CA . PRO A 1 270 ? 0.687 2.227 -3.870 1.00 97.75 270 PRO A CA 1
ATOM 2132 C C . PRO A 1 270 ? 1.578 1.391 -4.786 1.00 97.75 270 PRO A C 1
ATOM 2134 O O . PRO A 1 270 ? 2.168 1.879 -5.753 1.00 97.75 270 PRO A O 1
ATOM 2137 N N . VAL A 1 271 ? 1.626 0.104 -4.488 1.00 96.69 271 VAL A N 1
ATOM 2138 C CA . VAL A 1 271 ? 2.426 -0.873 -5.207 1.00 96.69 271 VAL A CA 1
ATOM 2139 C C . VAL A 1 271 ? 1.593 -1.519 -6.312 1.00 96.69 271 VAL A C 1
ATOM 2141 O O . VAL A 1 271 ? 0.431 -1.887 -6.111 1.00 96.69 271 VAL A O 1
ATOM 2144 N N . VAL A 1 272 ? 2.195 -1.693 -7.487 1.00 95.38 272 VAL A N 1
ATOM 2145 C CA . VAL A 1 272 ? 1.620 -2.419 -8.626 1.00 95.38 272 VAL A CA 1
ATOM 2146 C C . VAL A 1 272 ? 2.422 -3.672 -8.967 1.00 95.38 272 VAL A C 1
ATOM 2148 O O . VAL A 1 272 ? 3.494 -3.926 -8.420 1.00 95.38 272 VAL A O 1
ATOM 2151 N N . SER A 1 273 ? 1.882 -4.499 -9.868 1.00 87.31 273 SER A N 1
ATOM 2152 C CA . SER A 1 273 ? 2.630 -5.631 -10.426 1.00 87.31 273 SER A CA 1
ATOM 2153 C C . SER A 1 273 ? 3.973 -5.165 -10.981 1.00 87.31 273 SER A C 1
ATOM 2155 O O . SER A 1 273 ? 4.015 -4.207 -11.750 1.0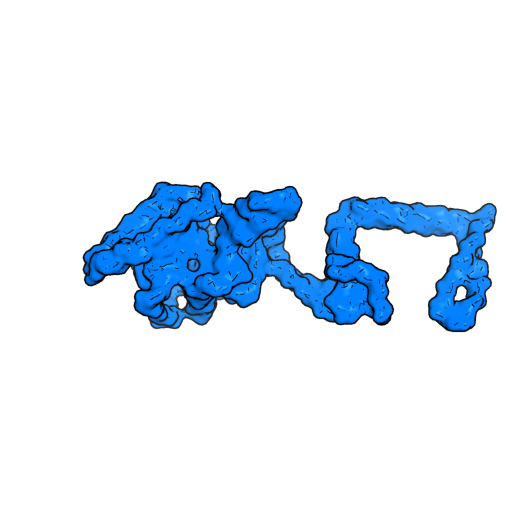0 87.31 273 SER A O 1
ATOM 2157 N N . ASP A 1 274 ? 5.032 -5.884 -10.617 1.00 76.38 274 ASP A N 1
ATOM 2158 C CA . ASP A 1 274 ? 6.394 -5.536 -11.006 1.00 76.38 274 ASP A CA 1
ATOM 2159 C C . ASP A 1 274 ? 6.606 -5.628 -12.521 1.00 76.38 274 ASP A C 1
ATOM 2161 O O . ASP A 1 274 ? 5.884 -6.334 -13.244 1.00 76.38 274 ASP A O 1
ATOM 2165 N N . PHE A 1 275 ? 7.628 -4.914 -12.970 1.00 74.75 275 PHE A N 1
ATOM 2166 C CA . PHE A 1 275 ? 8.259 -5.049 -14.268 1.00 74.75 275 PHE A CA 1
ATOM 2167 C C . PHE A 1 275 ? 9.601 -5.765 -14.088 1.00 74.75 275 PHE A C 1
ATOM 2169 O O . PHE A 1 275 ? 10.675 -5.166 -14.133 1.00 74.75 275 PHE A O 1
ATOM 2176 N N . ASP A 1 276 ? 9.525 -7.074 -13.841 1.00 70.00 276 ASP A N 1
ATOM 2177 C CA . ASP A 1 276 ? 10.713 -7.868 -13.548 1.00 70.00 276 ASP A CA 1
ATOM 2178 C C . ASP A 1 276 ? 11.596 -8.028 -14.786 1.00 70.00 276 ASP A C 1
ATOM 2180 O O . ASP A 1 276 ? 11.143 -8.512 -15.832 1.00 70.00 276 ASP A O 1
ATOM 2184 N N . THR A 1 277 ? 12.877 -7.706 -14.620 1.00 70.50 277 THR A N 1
ATOM 2185 C CA . THR A 1 277 ? 13.920 -7.977 -15.611 1.00 70.50 277 THR A CA 1
ATOM 2186 C C . THR A 1 277 ? 14.766 -9.154 -15.154 1.00 70.50 277 THR A C 1
ATOM 2188 O O . THR A 1 277 ? 15.295 -9.147 -14.046 1.00 70.50 277 THR A O 1
ATOM 2191 N N . PHE A 1 278 ? 14.928 -10.147 -16.019 1.00 62.09 278 PHE A N 1
ATOM 2192 C CA . PHE A 1 278 ? 15.890 -11.226 -15.853 1.00 62.09 278 PHE A CA 1
ATOM 2193 C C . PHE A 1 278 ? 17.082 -10.955 -16.760 1.00 62.09 278 PHE A C 1
ATOM 2195 O O . PHE A 1 278 ? 16.924 -10.778 -17.971 1.00 62.09 278 PHE A O 1
ATOM 2202 N N . THR A 1 279 ? 18.268 -10.928 -16.163 1.00 57.75 279 THR A N 1
ATOM 2203 C CA . THR A 1 279 ? 19.537 -10.980 -16.885 1.00 57.75 279 THR A CA 1
ATOM 2204 C C . THR A 1 279 ? 19.923 -12.435 -17.063 1.00 57.75 279 THR A C 1
ATOM 2206 O O . THR A 1 279 ? 19.925 -13.180 -16.078 1.00 57.75 279 THR A O 1
ATOM 2209 N N . VAL A 1 280 ? 20.234 -12.831 -18.291 1.00 53.09 280 VAL A N 1
ATOM 2210 C CA . VAL A 1 280 ? 20.690 -14.183 -18.624 1.00 53.09 280 VAL A CA 1
ATOM 2211 C C . VAL A 1 280 ? 22.041 -14.096 -19.312 1.00 53.09 280 VAL A C 1
ATOM 2213 O O . VAL A 1 280 ? 22.225 -13.150 -20.112 1.00 53.09 280 VAL A O 1
#